Protein AF-A0A935B9H9-F1 (afdb_monomer_lite)

Sequence (206 aa):
MAFGQEADRTVVSKATSAPAANSLFAKYLMEVGATADVSKSYGQQAAAITKVLSANAERNAVLIDNTGYARDLVLQSVAARLTSKGGKRLYRVNWNALFTLAKDEAAFDRELKGILAYLEANKATTTIYLDDIASFSSETPVLGAKVSQILYAALSQGKIQILSAADADTFERQIAGDKRLRSRFEKIEIAKDDDQGLSVTSFLPI

Secondary structure (DSSP, 8-state):
--------------------S-GGGTTTEEEPPP-SGGGGSSHHHHHHHHHHHHH-TT-EEEEE-SSSSSHHHHHHHHHHHIIIII--EEEEE-HHHHHHH-SSHHHHHHHHHHHHHHHHHTTTTEEEEES-GGGG-SSS-TT-HHHHHHHHHHHHTT-S-EEEEE-HHHHIIIIIT-TTTTTTEEEEE--S-TTS----------

pLDDT: mean 78.63, std 18.81, range [30.94, 94.94]

Foldseek 3Di:
DDDDDDDDDDPPPDPPDDPDLPPLCNLFWAFQAADPVLCVPCVVLLVVQLCQCQVDLLAAEEEADPPPPCVSSSVNNNQNCCVPPQLATEIETPLVSLVVVQPDPVSSVVSLVVVLVSQLVCSSRYAYEDAAPCCLFPPRNVSDPVSSVVVVVCSLVSSHYYYYYYHPVCCCVGACPDPSRNQRYWYFYDDPDPPDDGDGDRDDDD

Structure (mmCIF, N/CA/C/O backbone):
data_AF-A0A935B9H9-F1
#
_entry.id   AF-A0A935B9H9-F1
#
loop_
_atom_site.group_PDB
_atom_site.id
_atom_site.type_symbol
_atom_site.label_atom_id
_atom_site.label_alt_id
_atom_site.label_comp_id
_atom_site.label_asym_id
_atom_site.label_entity_id
_atom_site.label_seq_id
_atom_site.pdbx_PDB_ins_code
_atom_site.Cartn_x
_atom_site.Cartn_y
_atom_site.Cartn_z
_atom_site.occupancy
_atom_site.B_iso_or_equiv
_atom_site.auth_seq_id
_atom_site.auth_comp_id
_atom_site.auth_asym_id
_atom_site.auth_atom_id
_atom_site.pdbx_PDB_model_num
ATOM 1 N N . MET A 1 1 ? 36.800 -9.604 54.585 1.00 38.75 1 MET A N 1
ATOM 2 C CA . MET A 1 1 ? 35.791 -10.568 55.085 1.00 38.75 1 MET A CA 1
ATOM 3 C C . MET A 1 1 ? 34.619 -9.732 55.582 1.00 38.75 1 MET A C 1
ATOM 5 O O . MET A 1 1 ? 34.896 -8.845 56.368 1.00 38.75 1 MET A O 1
ATOM 9 N N . ALA A 1 2 ? 33.355 -9.827 55.179 1.00 41.69 2 ALA A N 1
ATOM 10 C CA . ALA A 1 2 ? 32.566 -10.567 54.186 1.00 41.69 2 ALA A CA 1
ATOM 11 C C . ALA A 1 2 ? 31.296 -9.685 53.991 1.00 41.69 2 ALA A C 1
ATOM 13 O O . ALA A 1 2 ? 30.837 -9.095 54.962 1.00 41.69 2 ALA A O 1
ATOM 14 N N . PHE A 1 3 ? 30.893 -9.278 52.785 1.00 41.78 3 PHE A N 1
ATOM 15 C CA . PHE A 1 3 ? 29.905 -9.925 51.899 1.00 41.78 3 PHE A CA 1
ATOM 16 C C . PHE A 1 3 ? 28.743 -10.692 52.572 1.00 41.78 3 PHE A C 1
ATOM 18 O O . PHE A 1 3 ? 28.965 -11.724 53.195 1.00 41.78 3 PHE A O 1
ATOM 25 N N . GLY A 1 4 ? 27.517 -10.213 52.315 1.00 36.12 4 GLY A N 1
ATOM 26 C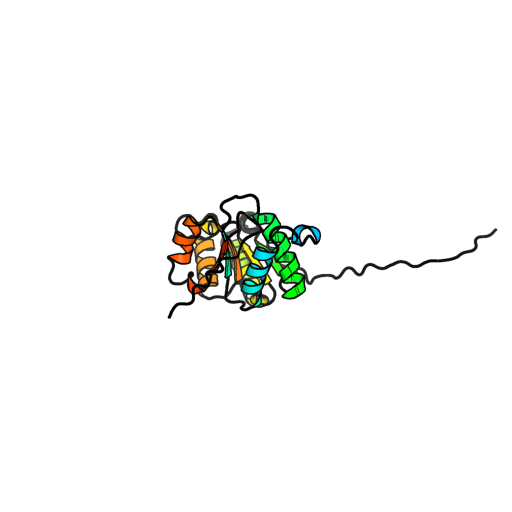 CA . GLY A 1 4 ? 26.204 -10.872 52.469 1.00 36.12 4 GLY A CA 1
ATOM 27 C C . GLY A 1 4 ? 25.108 -9.864 52.062 1.00 36.12 4 GLY A C 1
ATOM 28 O O . GLY A 1 4 ? 24.978 -8.856 52.744 1.00 36.12 4 GLY A O 1
ATOM 29 N N . GLN A 1 5 ? 24.634 -9.850 50.801 1.00 46.81 5 GLN A N 1
ATOM 30 C CA . GLN A 1 5 ? 23.477 -10.579 50.212 1.00 46.81 5 GLN A CA 1
ATOM 31 C C . GLN A 1 5 ? 22.137 -10.016 50.750 1.00 46.81 5 GLN A C 1
ATOM 33 O O . GLN A 1 5 ? 22.009 -9.865 51.952 1.00 46.81 5 GLN A O 1
ATOM 38 N N . GLU A 1 6 ? 21.205 -9.492 49.940 1.00 38.03 6 GLU A N 1
ATOM 39 C CA . GLU A 1 6 ? 20.163 -10.188 49.146 1.00 38.03 6 GLU A CA 1
ATOM 40 C C . GLU A 1 6 ? 19.553 -9.185 48.120 1.00 38.03 6 GLU A C 1
ATOM 42 O O . GLU A 1 6 ? 19.288 -8.038 48.459 1.00 38.03 6 GLU A O 1
ATOM 47 N N . ALA A 1 7 ? 19.592 -9.445 46.806 1.00 39.84 7 ALA A N 1
ATOM 48 C CA . ALA A 1 7 ? 18.567 -10.105 45.976 1.00 39.84 7 ALA A CA 1
ATOM 49 C C . ALA A 1 7 ? 17.259 -9.302 45.771 1.00 39.84 7 ALA A C 1
ATOM 51 O O . ALA A 1 7 ? 16.388 -9.326 46.628 1.00 39.84 7 ALA A O 1
ATOM 52 N N . ASP A 1 8 ? 17.065 -8.713 44.581 1.00 33.19 8 ASP A N 1
ATOM 53 C CA . ASP A 1 8 ? 15.748 -8.716 43.926 1.00 33.19 8 ASP A CA 1
ATOM 54 C C . ASP A 1 8 ? 15.867 -8.592 42.397 1.00 33.19 8 ASP A C 1
ATOM 56 O O . ASP A 1 8 ? 16.854 -8.109 41.843 1.00 33.19 8 ASP A O 1
ATOM 60 N 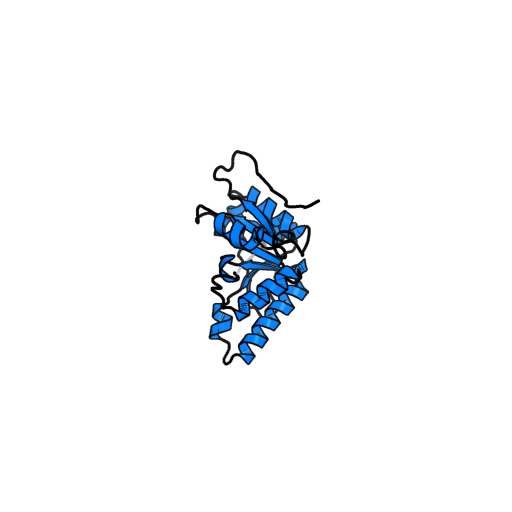N . ARG A 1 9 ? 14.882 -9.181 41.731 1.00 39.66 9 ARG A N 1
ATOM 61 C CA . ARG A 1 9 ? 14.951 -9.870 40.449 1.00 39.66 9 ARG A CA 1
ATOM 62 C C . ARG A 1 9 ? 15.079 -8.962 39.230 1.00 39.66 9 ARG A C 1
ATOM 64 O O . ARG A 1 9 ? 14.347 -8.000 39.028 1.00 39.66 9 ARG A O 1
ATOM 71 N N . THR A 1 10 ? 15.924 -9.426 38.319 1.00 33.44 10 THR A N 1
ATOM 72 C CA . THR A 1 10 ? 15.926 -9.123 36.890 1.00 33.44 10 THR A CA 1
ATOM 73 C C . THR A 1 10 ? 14.535 -9.338 36.285 1.00 33.44 10 THR A C 1
ATOM 75 O O . THR A 1 10 ? 14.111 -10.468 36.037 1.00 33.44 10 THR A O 1
ATOM 78 N N . VAL A 1 11 ? 13.835 -8.244 35.979 1.00 37.59 11 VAL A N 1
ATOM 79 C CA . VAL A 1 11 ? 12.710 -8.274 35.039 1.00 37.59 11 VAL A CA 1
ATOM 80 C C . VAL A 1 11 ? 13.296 -8.340 33.633 1.00 37.59 11 VAL A C 1
ATOM 82 O O . VAL A 1 11 ? 13.704 -7.344 33.039 1.00 37.59 11 VAL A O 1
ATOM 85 N N . VAL A 1 12 ? 13.366 -9.564 33.116 1.00 37.00 12 VAL A N 1
ATOM 86 C CA . VAL A 1 12 ? 13.570 -9.849 31.697 1.00 37.00 12 VAL A CA 1
ATOM 87 C C . VAL A 1 12 ? 12.345 -9.332 30.945 1.00 37.00 12 VAL A C 1
ATOM 89 O O . VAL A 1 12 ? 11.332 -10.022 30.818 1.00 37.00 12 VAL A O 1
ATOM 92 N N . SER A 1 13 ? 12.428 -8.107 30.429 1.00 35.59 13 SER A N 1
ATOM 93 C CA . SER A 1 13 ? 11.497 -7.619 29.415 1.00 35.59 13 SER A CA 1
ATOM 94 C C . SER A 1 13 ? 11.790 -8.352 28.111 1.00 35.59 13 SER A C 1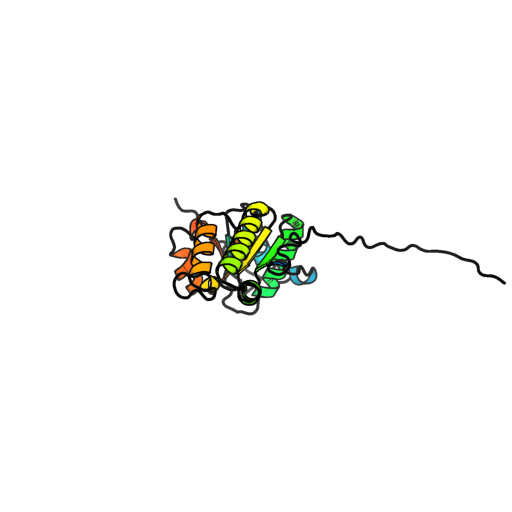
ATOM 96 O O . SER A 1 13 ? 12.663 -7.984 27.330 1.00 35.59 13 SER A O 1
ATOM 98 N N . LYS A 1 14 ? 11.064 -9.457 27.945 1.00 32.25 14 LYS A N 1
ATOM 99 C CA . LYS A 1 14 ? 10.932 -10.304 26.762 1.00 32.25 14 LYS A CA 1
ATOM 100 C C . LYS A 1 14 ? 10.939 -9.465 25.480 1.00 32.25 14 LYS A C 1
ATOM 102 O O . LYS A 1 14 ? 9.916 -8.901 25.090 1.00 32.25 14 LYS A O 1
ATOM 107 N N . ALA A 1 15 ? 12.088 -9.433 24.808 1.00 36.09 15 ALA A N 1
ATOM 108 C CA . ALA A 1 15 ? 12.174 -9.076 23.403 1.00 36.09 15 ALA A CA 1
ATOM 109 C C . ALA A 1 15 ? 11.253 -10.035 22.644 1.00 36.09 15 ALA A C 1
ATOM 111 O O . ALA A 1 15 ? 11.566 -11.209 22.450 1.00 36.09 15 ALA A O 1
ATOM 112 N N . THR A 1 16 ? 10.065 -9.557 22.287 1.00 30.94 16 THR A N 1
ATOM 113 C CA . THR A 1 16 ? 9.194 -10.280 21.368 1.00 30.94 16 THR A CA 1
ATOM 114 C C . THR A 1 16 ? 9.790 -10.053 19.990 1.00 30.94 16 THR A C 1
ATOM 116 O O . THR A 1 16 ? 9.502 -9.060 19.326 1.00 30.94 16 THR A O 1
ATOM 119 N N . SER A 1 17 ? 10.712 -10.937 19.613 1.00 41.62 17 SER A N 1
ATOM 120 C CA . SER A 1 17 ? 11.294 -10.996 18.283 1.00 41.62 17 SER A CA 1
ATOM 121 C C . SER A 1 17 ? 10.192 -11.315 17.280 1.00 41.62 17 SER A C 1
ATOM 123 O O . SER A 1 17 ? 9.797 -12.456 17.055 1.00 41.62 17 SER A O 1
ATOM 125 N N . ALA A 1 18 ? 9.674 -10.244 16.698 1.00 41.22 18 ALA A N 1
ATOM 126 C CA . ALA A 1 18 ? 9.071 -10.212 15.385 1.00 41.22 18 ALA A CA 1
ATOM 127 C C . ALA A 1 18 ? 9.767 -11.185 14.405 1.00 41.22 18 ALA A C 1
ATOM 129 O O . ALA A 1 18 ? 10.999 -11.153 14.343 1.00 41.22 18 ALA A O 1
ATOM 130 N N . PRO A 1 19 ? 9.050 -11.966 13.565 1.00 40.16 19 PRO A N 1
ATOM 131 C CA . PRO A 1 19 ? 9.657 -12.468 12.346 1.00 40.16 19 PRO A CA 1
ATOM 132 C C . PRO A 1 19 ? 9.864 -11.229 11.476 1.00 40.16 19 PRO A C 1
ATOM 134 O O . PRO A 1 19 ? 8.931 -10.723 10.854 1.00 40.16 19 PRO A O 1
ATOM 137 N N . ALA A 1 20 ? 11.069 -10.665 11.541 1.00 48.09 20 ALA A N 1
ATOM 138 C CA . ALA A 1 20 ? 11.521 -9.675 10.586 1.00 48.09 20 ALA A CA 1
ATOM 139 C C . ALA A 1 20 ? 11.290 -10.256 9.190 1.00 48.09 20 ALA A C 1
ATOM 141 O O . ALA A 1 20 ? 11.457 -11.465 9.000 1.00 48.09 20 ALA A O 1
ATOM 142 N N . ALA A 1 21 ? 10.902 -9.410 8.234 1.00 49.53 21 ALA A N 1
ATOM 143 C CA . ALA A 1 21 ? 10.927 -9.764 6.823 1.00 49.53 21 ALA A CA 1
ATOM 144 C C . ALA A 1 21 ? 12.165 -10.630 6.565 1.00 49.53 21 ALA A C 1
ATOM 146 O O . ALA A 1 21 ? 13.269 -10.218 6.932 1.00 49.53 21 ALA A O 1
ATOM 147 N N . ASN A 1 22 ? 11.959 -11.856 6.066 1.00 53.53 22 ASN A N 1
ATOM 148 C CA . ASN A 1 22 ? 13.026 -12.834 5.850 1.00 53.53 22 ASN A CA 1
ATOM 149 C C . ASN A 1 22 ? 14.278 -12.104 5.345 1.00 53.53 22 ASN A C 1
ATOM 151 O O . ASN A 1 22 ? 14.165 -11.309 4.410 1.00 53.53 22 ASN A O 1
ATOM 155 N N . SER A 1 23 ? 15.432 -12.347 5.980 1.00 60.94 23 SER A N 1
ATOM 156 C CA . SER A 1 23 ? 16.699 -11.597 5.832 1.00 60.94 23 SER A CA 1
ATOM 157 C C . SER A 1 23 ? 17.053 -11.168 4.393 1.00 60.94 23 SER A C 1
ATOM 159 O O . SER A 1 23 ? 17.693 -10.138 4.198 1.00 60.94 23 SER A O 1
ATOM 161 N N . LEU A 1 24 ? 16.572 -11.908 3.392 1.00 69.44 24 LEU A N 1
ATOM 162 C CA . LEU A 1 24 ? 16.646 -11.634 1.956 1.00 69.44 24 LEU A CA 1
ATOM 163 C C . LEU A 1 24 ? 16.150 -10.238 1.522 1.00 69.44 24 LEU A C 1
ATOM 165 O O . LEU A 1 24 ? 16.788 -9.622 0.668 1.00 69.44 24 LEU A O 1
ATOM 169 N N . PHE A 1 25 ? 15.055 -9.716 2.091 1.00 82.44 25 PHE A N 1
ATOM 170 C CA . PHE A 1 25 ? 14.450 -8.444 1.647 1.00 82.44 25 PHE A CA 1
ATOM 171 C C . PHE A 1 25 ? 14.546 -7.306 2.668 1.00 82.44 25 PHE A C 1
ATOM 173 O O . PHE A 1 25 ? 14.020 -6.223 2.419 1.00 82.44 25 PHE A O 1
ATOM 180 N N . ALA A 1 26 ? 15.265 -7.498 3.776 1.00 82.31 26 ALA A N 1
ATOM 181 C CA . ALA A 1 26 ? 15.433 -6.477 4.817 1.00 82.31 26 ALA A CA 1
ATOM 182 C C . ALA A 1 26 ? 16.064 -5.167 4.293 1.00 82.31 26 ALA A C 1
ATOM 184 O O . ALA A 1 26 ? 15.782 -4.089 4.802 1.00 82.31 26 ALA A O 1
ATOM 185 N N . LYS A 1 27 ? 16.871 -5.249 3.226 1.00 86.56 27 LYS A N 1
ATOM 186 C CA . LYS A 1 27 ? 17.450 -4.093 2.513 1.00 86.56 27 LYS A CA 1
ATOM 187 C C . LYS A 1 27 ? 16.425 -3.262 1.724 1.00 86.56 27 LYS A C 1
ATOM 189 O O . LYS A 1 27 ? 16.704 -2.111 1.400 1.00 86.56 27 LYS A O 1
ATOM 194 N N . TYR A 1 28 ? 15.261 -3.830 1.407 1.00 89.06 28 TYR A N 1
ATOM 195 C CA . TYR A 1 28 ? 14.236 -3.191 0.574 1.00 89.06 28 TYR A CA 1
ATOM 196 C C . TYR A 1 28 ? 12.921 -2.945 1.304 1.00 89.06 28 TYR A C 1
ATOM 198 O O . TYR A 1 28 ? 12.160 -2.088 0.876 1.00 89.06 28 TYR A O 1
ATOM 206 N N . LEU A 1 29 ? 12.625 -3.679 2.374 1.00 90.19 29 LEU A N 1
ATOM 207 C CA . LEU A 1 29 ? 11.394 -3.530 3.142 1.00 90.19 29 LEU A CA 1
ATOM 208 C C . LEU A 1 29 ? 11.714 -2.918 4.502 1.00 90.19 29 LEU A C 1
ATOM 210 O O . LEU A 1 29 ? 12.322 -3.560 5.354 1.00 90.19 29 LEU A O 1
ATOM 214 N N . MET A 1 30 ? 11.282 -1.676 4.700 1.00 91.19 30 MET A N 1
ATOM 215 C CA . MET A 1 30 ? 11.458 -0.943 5.951 1.00 91.19 30 MET A CA 1
ATOM 216 C C . MET A 1 30 ? 10.149 -0.974 6.731 1.00 91.19 30 MET A C 1
ATOM 218 O O . MET A 1 30 ? 9.138 -0.464 6.254 1.00 91.19 30 MET A O 1
ATOM 222 N N . GLU A 1 31 ? 10.139 -1.600 7.906 1.00 91.50 31 GLU A N 1
ATOM 223 C CA . GLU A 1 31 ? 8.930 -1.663 8.732 1.00 91.50 31 GLU A CA 1
ATOM 224 C C . GLU A 1 31 ? 8.575 -0.261 9.237 1.00 91.50 31 GLU A C 1
ATOM 226 O O . GLU A 1 31 ? 9.436 0.473 9.726 1.00 91.50 31 GLU A O 1
ATOM 231 N N . VAL A 1 32 ? 7.308 0.127 9.099 1.00 90.88 32 VAL A N 1
ATOM 232 C CA . VAL A 1 32 ? 6.824 1.380 9.674 1.00 90.88 32 VAL A CA 1
ATOM 233 C C . VAL A 1 32 ? 6.758 1.207 11.187 1.00 90.88 32 VAL A C 1
ATOM 235 O O . VAL A 1 32 ? 6.066 0.321 11.687 1.00 90.88 32 VAL A O 1
ATOM 238 N N . GLY A 1 33 ? 7.470 2.070 11.912 1.00 84.56 33 GLY A N 1
ATOM 239 C CA . GLY A 1 33 ? 7.482 2.057 13.369 1.00 84.56 33 GLY A CA 1
ATOM 240 C C . GLY A 1 33 ? 6.089 2.278 13.963 1.00 84.56 33 GLY A C 1
ATOM 241 O O . GLY A 1 33 ? 5.326 3.126 13.505 1.00 84.56 33 GLY A O 1
ATOM 242 N N . ALA A 1 34 ? 5.774 1.519 15.008 1.00 76.50 34 ALA A N 1
ATOM 243 C CA . ALA A 1 34 ? 4.575 1.695 15.813 1.00 76.50 34 ALA A CA 1
ATOM 244 C C . ALA A 1 34 ? 4.937 2.432 17.108 1.00 76.50 34 ALA A C 1
ATOM 246 O O . ALA A 1 34 ? 5.698 1.918 17.927 1.00 76.50 34 ALA A O 1
ATOM 247 N N . THR A 1 35 ? 4.379 3.620 17.319 1.00 67.69 35 THR A N 1
ATOM 248 C CA . THR A 1 35 ? 4.538 4.384 18.566 1.00 67.69 35 THR A CA 1
ATOM 249 C C . THR A 1 35 ? 3.233 4.364 19.355 1.00 67.69 35 THR A C 1
ATOM 251 O O . THR A 1 35 ? 2.187 4.742 18.824 1.00 67.69 35 THR A O 1
ATOM 254 N N . ALA A 1 36 ? 3.278 3.948 20.623 1.00 56.88 36 ALA A N 1
ATOM 255 C CA . ALA A 1 36 ? 2.082 3.795 21.455 1.00 56.88 36 ALA A CA 1
ATOM 256 C C . ALA A 1 36 ? 1.340 5.127 21.712 1.00 56.88 36 ALA A C 1
ATOM 258 O O . ALA A 1 36 ? 0.109 5.151 21.682 1.00 56.88 36 ALA A O 1
ATOM 259 N N . ASP A 1 37 ? 2.065 6.238 21.881 1.00 59.56 37 ASP A N 1
ATOM 260 C CA . ASP A 1 37 ? 1.492 7.552 22.223 1.00 59.56 37 ASP A CA 1
ATOM 261 C C . ASP A 1 37 ? 0.764 8.262 21.069 1.00 59.56 37 ASP A C 1
ATOM 263 O O . ASP A 1 37 ? -0.174 9.024 21.299 1.00 59.56 37 ASP A O 1
ATOM 267 N N . VAL A 1 38 ? 1.125 7.972 19.814 1.00 57.66 38 VAL A N 1
ATOM 268 C CA . VAL A 1 38 ? 0.557 8.650 18.627 1.00 57.66 38 VAL A CA 1
ATOM 269 C C . VAL A 1 38 ? -0.897 8.244 18.360 1.00 57.66 38 VAL A C 1
ATOM 271 O O . VAL A 1 38 ? -1.626 8.932 17.652 1.00 57.66 38 VAL A O 1
ATOM 274 N N . SER A 1 39 ? -1.366 7.175 19.007 1.00 55.84 39 SER A N 1
ATOM 275 C CA . SER A 1 39 ? -2.707 6.620 18.820 1.00 55.84 39 SER A CA 1
ATOM 276 C C . SER A 1 39 ? -3.862 7.523 19.284 1.00 55.84 39 SER A C 1
ATOM 278 O O . SER A 1 39 ? -5.013 7.229 18.943 1.00 55.84 39 SER A O 1
ATOM 280 N N . LYS A 1 40 ? -3.579 8.613 20.020 1.00 61.47 40 LYS A N 1
ATOM 281 C CA . LYS A 1 40 ? -4.589 9.598 20.447 1.00 61.47 40 LYS A CA 1
ATOM 282 C C . LYS A 1 40 ? -5.007 10.562 19.336 1.00 61.47 40 LYS A C 1
ATOM 284 O O . LYS A 1 40 ? -6.186 10.879 19.261 1.00 61.47 40 LYS A O 1
ATOM 289 N N . SER A 1 41 ? -4.093 10.975 18.461 1.00 70.62 41 SER A N 1
ATOM 290 C CA . SER A 1 41 ? -4.418 11.845 17.324 1.00 70.62 41 SER A CA 1
ATOM 291 C C . SER A 1 41 ? -4.686 10.989 16.085 1.00 70.62 41 SER A C 1
ATOM 293 O O . SER A 1 41 ? -3.903 10.096 15.765 1.00 70.62 41 SER A O 1
ATOM 295 N N . TYR A 1 42 ? -5.795 11.237 15.382 1.00 78.88 42 TYR A N 1
ATOM 296 C CA . TYR A 1 42 ? -6.209 10.491 14.180 1.00 78.88 42 TYR A CA 1
ATOM 297 C C . TYR A 1 42 ? -6.559 9.007 14.402 1.00 78.88 42 TYR A C 1
ATOM 299 O O . TYR A 1 42 ? -6.493 8.168 13.492 1.00 78.88 42 TYR A O 1
ATOM 307 N N . GLY A 1 43 ? -6.952 8.650 15.629 1.00 82.62 43 GLY A N 1
ATOM 308 C CA . GLY A 1 43 ? -7.322 7.279 15.983 1.00 82.62 43 GLY A CA 1
ATOM 309 C C . GLY A 1 43 ? -8.506 6.743 15.167 1.00 82.62 43 GLY A C 1
ATOM 310 O O . GLY A 1 43 ? -8.580 5.535 14.920 1.00 82.62 43 GLY A O 1
ATOM 311 N N . GLN A 1 44 ? -9.399 7.630 14.719 1.00 86.06 44 GLN A N 1
ATOM 312 C CA . GLN A 1 44 ? -10.557 7.310 13.885 1.00 86.06 44 GLN A CA 1
ATOM 313 C C . GLN A 1 44 ? -10.142 6.869 12.473 1.00 86.06 44 GLN A C 1
ATOM 315 O O . GLN A 1 44 ? -10.517 5.783 12.027 1.00 86.06 44 GLN A O 1
ATOM 320 N N . GLN A 1 45 ? -9.295 7.648 11.797 1.00 90.00 45 GLN A N 1
ATOM 321 C CA . GLN A 1 45 ? -8.778 7.333 10.461 1.00 90.00 45 GLN A CA 1
ATOM 322 C C . GLN A 1 45 ? -7.927 6.065 10.510 1.00 90.00 45 GLN A C 1
ATOM 324 O O . GLN A 1 45 ? -8.090 5.167 9.683 1.00 90.00 45 GLN A O 1
ATOM 329 N N . ALA A 1 46 ? -7.091 5.927 11.543 1.00 90.25 46 ALA A N 1
ATOM 330 C CA . ALA A 1 46 ? -6.321 4.711 11.749 1.00 90.25 46 ALA A CA 1
ATOM 331 C C . ALA A 1 46 ? -7.226 3.485 11.978 1.00 90.25 46 ALA A C 1
ATOM 333 O O . ALA A 1 46 ? -6.911 2.392 11.505 1.00 90.25 46 ALA A O 1
ATOM 334 N N . ALA A 1 47 ? -8.369 3.639 12.664 1.00 89.88 47 ALA A N 1
ATOM 335 C CA . ALA A 1 47 ? -9.373 2.581 12.806 1.00 89.88 47 ALA A CA 1
ATOM 336 C C . ALA A 1 47 ? -9.978 2.175 11.461 1.00 89.88 47 ALA A C 1
ATOM 338 O O . ALA A 1 47 ? -10.044 0.981 11.169 1.00 89.88 47 ALA A O 1
ATOM 339 N N . ALA A 1 48 ? -10.394 3.159 10.662 1.00 91.75 48 ALA A N 1
ATOM 340 C CA . ALA A 1 48 ? -10.993 2.939 9.353 1.00 91.75 48 ALA A CA 1
ATOM 341 C C . ALA A 1 48 ? -10.015 2.209 8.423 1.00 91.75 48 ALA A C 1
ATOM 343 O O . ALA A 1 48 ? -10.336 1.134 7.922 1.00 91.75 48 ALA A O 1
ATOM 344 N N . ILE A 1 49 ? -8.780 2.705 8.303 1.00 93.56 49 ILE A N 1
ATOM 345 C CA . ILE A 1 49 ? -7.725 2.062 7.509 1.00 93.56 49 ILE A CA 1
ATOM 346 C C . ILE A 1 49 ? -7.462 0.635 8.004 1.00 93.56 49 ILE A C 1
ATOM 348 O O . ILE A 1 49 ? -7.430 -0.302 7.210 1.00 93.56 49 ILE A O 1
ATOM 352 N N . THR A 1 50 ? -7.324 0.438 9.320 1.00 92.19 50 THR A N 1
ATOM 353 C CA . THR A 1 50 ? -7.098 -0.901 9.891 1.00 92.19 50 THR A CA 1
ATOM 354 C C . THR A 1 50 ? -8.238 -1.851 9.534 1.00 92.19 50 THR A C 1
ATOM 356 O O . THR A 1 50 ? -7.977 -3.006 9.203 1.00 92.19 50 THR A O 1
ATOM 359 N N . LYS A 1 51 ? -9.492 -1.381 9.558 1.00 91.25 51 LYS A N 1
ATOM 360 C CA . LYS A 1 51 ? -10.665 -2.178 9.184 1.00 91.25 51 LYS A CA 1
ATOM 361 C C . LYS A 1 51 ? -10.599 -2.595 7.716 1.00 91.25 51 LYS A C 1
ATOM 363 O O . LYS A 1 51 ? -10.773 -3.776 7.438 1.00 91.25 51 LYS A O 1
ATOM 368 N N . VAL A 1 52 ? -10.294 -1.666 6.807 1.00 92.44 52 VAL A N 1
ATOM 369 C CA . VAL A 1 52 ? -10.146 -1.953 5.367 1.00 92.44 52 VAL A CA 1
ATOM 370 C C . VAL A 1 52 ? -9.066 -3.007 5.135 1.00 92.44 52 VAL A C 1
ATOM 372 O O . VAL A 1 52 ? -9.312 -4.023 4.487 1.00 92.44 52 VAL A O 1
ATOM 375 N N . LEU A 1 53 ? -7.886 -2.800 5.721 1.00 91.81 53 LEU A N 1
ATOM 376 C CA . LEU A 1 53 ? -6.721 -3.648 5.482 1.00 91.81 53 LEU A CA 1
ATOM 377 C C . LEU A 1 53 ? -6.817 -5.023 6.171 1.00 91.81 53 LEU A C 1
ATOM 379 O O . LEU A 1 53 ? -6.235 -5.992 5.677 1.00 91.81 53 LEU A O 1
ATOM 383 N N . SER A 1 54 ? -7.564 -5.127 7.278 1.00 86.69 54 SER A N 1
ATOM 384 C CA . SER A 1 54 ? -7.764 -6.383 8.022 1.00 86.69 54 SER A CA 1
ATOM 385 C C . SER A 1 54 ? -8.940 -7.221 7.513 1.00 86.69 54 SER A C 1
ATOM 387 O O . SER A 1 54 ? -8.896 -8.442 7.618 1.00 86.69 54 SER A O 1
ATOM 389 N N . ALA A 1 55 ? -10.005 -6.598 6.994 1.00 74.00 55 ALA A N 1
ATOM 390 C CA . ALA A 1 55 ? -11.243 -7.308 6.653 1.00 74.00 55 ALA A CA 1
ATOM 391 C C . ALA A 1 55 ? -11.140 -8.134 5.364 1.00 74.00 55 ALA A C 1
ATOM 393 O O . ALA A 1 55 ? -11.803 -9.161 5.235 1.00 74.00 55 ALA A O 1
ATOM 394 N N . ASN A 1 56 ? -10.334 -7.689 4.398 1.00 67.88 56 ASN A N 1
ATOM 395 C CA . ASN A 1 56 ? -10.098 -8.420 3.161 1.00 67.88 56 ASN A CA 1
ATOM 396 C C . ASN A 1 56 ? -8.720 -8.052 2.603 1.00 67.88 56 ASN A C 1
ATOM 398 O O . ASN A 1 56 ? -8.449 -6.884 2.330 1.00 67.88 56 ASN A O 1
ATOM 402 N N . ALA A 1 57 ? -7.868 -9.053 2.380 1.00 72.25 57 ALA A N 1
ATOM 403 C CA . ALA A 1 57 ? -6.535 -8.846 1.829 1.00 72.25 57 ALA A CA 1
ATOM 404 C C . ALA A 1 57 ? -6.564 -8.196 0.423 1.00 72.25 57 ALA A C 1
ATOM 406 O O . ALA A 1 57 ? -5.563 -7.658 -0.029 1.00 72.25 57 ALA A O 1
ATOM 407 N N . GLU A 1 58 ? -7.686 -8.249 -0.297 1.00 80.81 58 GLU A N 1
ATOM 408 C CA . GLU A 1 58 ? -7.853 -7.701 -1.650 1.00 80.81 58 GLU A CA 1
ATOM 409 C C . GLU A 1 58 ? -8.208 -6.212 -1.718 1.00 80.81 58 GLU A C 1
ATOM 411 O O . GLU A 1 58 ? -8.158 -5.641 -2.813 1.00 80.81 58 GLU A O 1
ATOM 416 N N . ARG A 1 59 ? -8.584 -5.596 -0.589 1.00 91.12 59 ARG A N 1
ATOM 417 C CA . ARG A 1 59 ? -8.909 -4.167 -0.520 1.00 91.12 59 ARG A CA 1
ATOM 418 C C . ARG A 1 59 ? -7.715 -3.349 -0.070 1.00 91.12 59 ARG A C 1
ATOM 420 O O . ARG A 1 59 ? -7.040 -3.697 0.891 1.00 91.12 59 ARG A O 1
ATOM 427 N N . ASN A 1 60 ? -7.501 -2.246 -0.757 1.00 94.06 60 ASN A N 1
ATOM 428 C CA . ASN A 1 60 ? -6.467 -1.258 -0.520 1.00 94.06 60 ASN A CA 1
ATOM 429 C C . ASN A 1 60 ? -7.091 -0.022 0.125 1.00 94.06 60 ASN A C 1
ATOM 431 O O . ASN A 1 60 ? -8.291 0.222 -0.004 1.00 94.06 60 ASN A O 1
ATOM 435 N N . ALA A 1 61 ? -6.267 0.776 0.787 1.00 94.88 61 ALA A N 1
ATOM 436 C CA . ALA A 1 61 ? -6.696 2.006 1.436 1.00 94.88 61 ALA A CA 1
ATOM 437 C C . ALA A 1 61 ? -5.932 3.201 0.861 1.00 94.88 61 ALA A C 1
ATOM 439 O O . ALA A 1 61 ? -4.724 3.116 0.628 1.00 94.88 61 ALA A O 1
ATOM 440 N N . VAL A 1 62 ? -6.626 4.321 0.670 1.00 94.69 62 VAL A N 1
ATOM 441 C CA . VAL A 1 62 ? -6.014 5.612 0.346 1.00 94.69 62 VAL A CA 1
ATOM 442 C C . VAL A 1 62 ? -6.395 6.615 1.413 1.00 94.69 62 VAL A C 1
ATOM 444 O O . VAL A 1 62 ? -7.575 6.890 1.617 1.00 94.69 62 VAL A O 1
ATOM 447 N N . LEU A 1 63 ? -5.389 7.170 2.076 1.00 93.62 63 LEU A N 1
ATOM 448 C CA . LEU A 1 63 ? -5.547 8.321 2.946 1.00 93.62 63 LEU A CA 1
ATOM 449 C C . LEU A 1 63 ? -5.571 9.592 2.094 1.00 93.62 63 LEU A C 1
ATOM 451 O O . LEU A 1 63 ? -4.628 9.864 1.360 1.00 93.62 63 LEU A O 1
ATOM 455 N N . ILE A 1 64 ? -6.631 10.377 2.195 1.00 92.00 64 ILE A N 1
ATOM 456 C CA . ILE A 1 64 ? -6.711 11.675 1.535 1.00 92.00 64 ILE A CA 1
ATOM 457 C C . ILE A 1 64 ? -6.253 12.733 2.521 1.00 92.00 64 ILE A C 1
ATOM 459 O O . ILE A 1 64 ? -6.944 13.013 3.505 1.00 92.00 64 ILE A O 1
ATOM 463 N N . ASP A 1 65 ? -5.072 13.286 2.261 1.00 87.19 65 ASP A N 1
ATOM 464 C CA . ASP A 1 65 ? -4.443 14.307 3.093 1.00 87.19 65 ASP A CA 1
ATOM 465 C C . ASP A 1 65 ? -4.209 15.577 2.276 1.00 87.19 65 ASP A C 1
ATOM 467 O O . ASP A 1 65 ? -3.210 15.719 1.578 1.00 87.19 65 ASP A O 1
ATOM 471 N N . ASN A 1 66 ? -5.130 16.530 2.406 1.00 79.56 66 ASN A N 1
ATOM 472 C CA . ASN A 1 66 ? -5.001 17.851 1.787 1.00 79.56 66 ASN A CA 1
ATOM 473 C C . ASN A 1 66 ? -4.180 18.831 2.653 1.00 79.56 66 ASN A C 1
ATOM 475 O O . ASN A 1 66 ? -4.024 19.993 2.286 1.00 79.56 66 ASN A O 1
ATOM 479 N N . THR A 1 67 ? -3.712 18.400 3.832 1.00 73.75 67 THR A N 1
ATOM 480 C CA . THR A 1 67 ? -2.981 19.239 4.795 1.00 73.75 67 THR A CA 1
ATOM 481 C C . THR A 1 67 ? -1.477 18.991 4.762 1.00 73.75 67 THR A C 1
ATOM 483 O O . 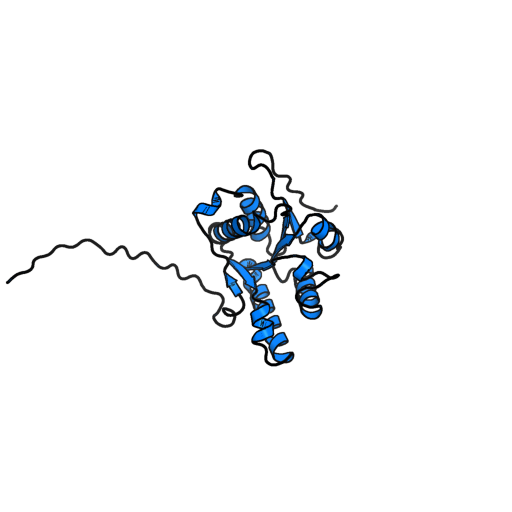THR A 1 67 ? -0.714 19.897 5.073 1.00 73.75 67 THR A O 1
ATOM 486 N N . GLY A 1 68 ? -1.046 17.781 4.390 1.00 69.62 68 GLY A N 1
ATOM 487 C CA . GLY A 1 68 ? 0.358 17.379 4.281 1.00 69.62 68 GLY A CA 1
ATOM 488 C C . GLY A 1 68 ? 1.074 17.134 5.617 1.00 69.62 68 GLY A C 1
ATOM 489 O O . GLY A 1 68 ? 2.235 16.731 5.611 1.00 69.62 68 GLY A O 1
ATOM 490 N N . TYR A 1 69 ? 0.414 17.354 6.760 1.00 70.06 69 TYR A N 1
ATOM 491 C CA . TYR A 1 69 ? 1.043 17.297 8.090 1.00 70.06 69 TYR A CA 1
ATOM 492 C C . TYR A 1 69 ? 0.675 16.058 8.915 1.00 70.06 69 TYR A C 1
ATOM 494 O O . TYR A 1 69 ? 1.356 15.746 9.891 1.00 70.06 69 TYR A O 1
ATOM 502 N N . ALA A 1 70 ? -0.395 15.345 8.567 1.00 75.31 70 ALA A N 1
ATOM 503 C CA . ALA A 1 70 ? -0.960 14.299 9.424 1.00 75.31 70 ALA A CA 1
ATOM 504 C C . ALA A 1 70 ? -0.535 12.878 9.027 1.00 75.31 70 ALA A C 1
ATOM 506 O O . ALA A 1 70 ? -0.646 11.937 9.817 1.00 75.31 70 ALA A O 1
ATOM 507 N N . ARG A 1 71 ? -0.018 12.715 7.810 1.00 85.50 71 ARG A N 1
ATOM 508 C CA . ARG A 1 71 ? 0.264 11.422 7.189 1.00 85.50 71 ARG A CA 1
ATOM 509 C C . ARG A 1 71 ? 1.103 10.464 8.026 1.00 85.50 71 ARG A C 1
ATOM 511 O O . ARG A 1 71 ? 0.705 9.317 8.217 1.00 85.50 71 ARG A O 1
ATOM 518 N N . ASP A 1 72 ? 2.252 10.916 8.520 1.00 85.81 72 ASP A N 1
ATOM 519 C CA . ASP A 1 72 ? 3.183 10.044 9.241 1.00 85.81 72 ASP A CA 1
ATOM 520 C C . ASP A 1 72 ? 2.615 9.606 10.601 1.00 85.81 72 ASP A C 1
ATOM 522 O O . ASP A 1 72 ? 2.776 8.451 10.996 1.00 85.81 72 ASP A O 1
ATOM 526 N N . LEU A 1 73 ? 1.856 10.482 11.271 1.00 87.00 73 LEU A N 1
ATOM 527 C CA . LEU A 1 73 ? 1.164 10.155 12.523 1.00 87.00 73 LEU A CA 1
ATOM 528 C C . LEU A 1 73 ? 0.064 9.112 12.295 1.00 87.00 73 LEU A C 1
ATOM 530 O O . LEU A 1 73 ? -0.023 8.126 13.031 1.00 87.00 73 LEU A O 1
ATOM 534 N N . VAL A 1 74 ? -0.740 9.281 11.239 1.00 89.19 74 VAL A N 1
ATOM 535 C CA . VAL A 1 74 ? -1.742 8.282 10.843 1.00 89.19 74 VAL A CA 1
ATOM 536 C C . VAL A 1 74 ? -1.060 6.952 10.531 1.00 89.19 74 VAL A C 1
ATOM 538 O O . VAL A 1 74 ? -1.521 5.908 10.990 1.00 89.19 74 VAL A O 1
ATOM 541 N N . LEU A 1 75 ? 0.059 6.970 9.802 1.00 91.06 75 LEU A N 1
ATOM 542 C CA . LEU A 1 75 ? 0.776 5.763 9.401 1.00 91.06 75 LEU A CA 1
ATOM 543 C C . LEU A 1 75 ? 1.314 4.972 10.600 1.00 91.06 75 LEU A C 1
ATOM 545 O O . LEU A 1 75 ? 1.137 3.755 10.658 1.00 91.06 75 LEU A O 1
ATOM 549 N N . GLN A 1 76 ? 1.912 5.656 11.577 1.00 90.38 76 GLN A N 1
ATOM 550 C CA . GLN A 1 76 ? 2.399 5.040 12.817 1.00 90.38 76 GLN A CA 1
ATOM 551 C C . GLN A 1 76 ? 1.242 4.460 13.646 1.00 90.38 76 GLN A C 1
ATOM 553 O O . GLN A 1 76 ? 1.326 3.331 14.140 1.00 90.38 76 GLN A O 1
ATOM 558 N N . SER A 1 77 ? 0.118 5.181 13.731 1.00 90.94 77 SER A N 1
ATOM 559 C CA . SER A 1 77 ? -1.106 4.700 14.387 1.00 90.94 77 SER A CA 1
ATOM 560 C C . SER A 1 77 ? -1.709 3.476 13.691 1.00 90.94 77 SER A C 1
ATOM 562 O O . SER A 1 77 ? -2.174 2.546 14.357 1.00 90.94 77 SER A O 1
ATOM 564 N N . VAL A 1 78 ? -1.685 3.437 12.356 1.00 92.19 78 VAL A N 1
ATOM 565 C CA . VAL A 1 78 ? -2.108 2.272 11.569 1.00 92.19 78 VAL A CA 1
ATOM 566 C C . VAL A 1 78 ? -1.169 1.092 11.809 1.00 92.19 78 VAL A C 1
ATOM 568 O O . VAL A 1 78 ? -1.653 -0.004 12.076 1.00 92.19 78 VAL A O 1
ATOM 571 N N . ALA A 1 79 ? 0.151 1.295 11.779 1.00 92.62 79 ALA A N 1
ATOM 572 C CA . ALA A 1 79 ? 1.132 0.236 12.021 1.00 92.62 79 ALA A CA 1
ATOM 573 C C . ALA A 1 79 ? 0.949 -0.411 13.406 1.00 92.62 79 ALA A C 1
ATOM 575 O O . ALA A 1 79 ? 0.901 -1.642 13.524 1.00 92.62 79 ALA A O 1
ATOM 576 N N . ALA A 1 80 ? 0.747 0.408 14.445 1.00 90.12 80 ALA A N 1
ATOM 577 C CA . ALA A 1 80 ? 0.462 -0.065 15.799 1.00 90.12 80 ALA A CA 1
ATOM 578 C C . ALA A 1 80 ? -0.821 -0.912 15.858 1.00 90.12 80 ALA A C 1
ATOM 580 O O . ALA A 1 80 ? -0.850 -1.988 16.463 1.00 90.12 80 ALA A O 1
ATOM 581 N N . ARG A 1 81 ? -1.887 -0.454 15.192 1.00 90.44 81 ARG A N 1
ATOM 582 C CA . ARG A 1 81 ? -3.188 -1.136 15.186 1.00 90.44 81 ARG A CA 1
ATOM 583 C C . ARG A 1 81 ? -3.192 -2.420 14.364 1.00 90.44 81 ARG A C 1
ATOM 585 O O . ARG A 1 81 ? -3.750 -3.411 14.832 1.00 90.44 81 ARG A O 1
ATOM 592 N N . LEU A 1 82 ? -2.567 -2.429 13.188 1.00 90.88 82 LEU A N 1
ATOM 593 C CA . LEU A 1 82 ? -2.428 -3.628 12.356 1.00 90.88 82 LEU A CA 1
ATOM 594 C C . LEU A 1 82 ? -1.662 -4.723 13.099 1.00 90.88 82 LEU A C 1
ATOM 596 O O . LEU A 1 82 ? -2.100 -5.874 13.101 1.00 90.88 82 LEU A O 1
ATOM 600 N N . THR A 1 83 ? -0.595 -4.350 13.810 1.00 89.81 83 THR A N 1
ATOM 601 C CA . THR A 1 83 ? 0.194 -5.290 14.614 1.00 89.81 83 THR A CA 1
ATOM 602 C C . THR A 1 83 ? -0.626 -5.850 15.777 1.00 89.81 83 THR A C 1
ATOM 604 O O . THR A 1 83 ? -0.644 -7.059 15.992 1.00 89.81 83 THR A O 1
ATOM 607 N N . SER A 1 84 ? -1.347 -4.992 16.507 1.00 86.69 84 SER A N 1
ATOM 608 C CA . SER A 1 84 ? -2.099 -5.392 17.703 1.00 86.69 84 SER A CA 1
ATOM 609 C C . SER A 1 84 ? -3.390 -6.163 17.407 1.00 86.69 84 SER A C 1
ATOM 611 O O . SER A 1 84 ? -3.717 -7.090 18.145 1.00 86.69 84 SER A O 1
ATOM 613 N N . LYS A 1 85 ? -4.147 -5.776 16.373 1.00 78.62 85 LYS A N 1
ATOM 614 C CA . LYS A 1 85 ? -5.500 -6.303 16.112 1.00 78.62 85 LYS A CA 1
ATOM 615 C C . LYS A 1 85 ? -5.587 -7.213 14.893 1.00 78.62 85 LYS A C 1
ATOM 617 O O . LYS A 1 85 ? -6.449 -8.082 14.860 1.00 78.62 85 LYS A O 1
ATOM 622 N N . GLY A 1 86 ? -4.736 -6.993 13.894 1.00 74.12 86 GLY A N 1
ATOM 623 C CA . GLY A 1 86 ? -4.773 -7.722 12.625 1.00 74.12 86 GLY A CA 1
ATOM 624 C C . GLY A 1 86 ? -3.664 -8.759 12.464 1.00 74.12 86 GLY A C 1
ATOM 625 O O . GLY A 1 86 ? -3.698 -9.517 11.502 1.00 74.12 86 GLY A O 1
ATOM 626 N N . GLY A 1 87 ? -2.656 -8.776 13.349 1.00 86.06 87 GLY A N 1
ATOM 627 C CA . GLY A 1 87 ? -1.445 -9.585 13.159 1.00 86.06 87 GLY A CA 1
ATOM 628 C C . GLY A 1 87 ? -0.698 -9.245 11.863 1.00 86.06 87 GLY A C 1
ATOM 629 O O . GLY A 1 87 ? 0.037 -10.079 11.333 1.00 86.06 87 GLY A O 1
ATOM 630 N N . LYS A 1 88 ? -0.920 -8.037 11.331 1.00 90.62 88 LYS A N 1
ATOM 631 C CA . LYS A 1 88 ? -0.452 -7.595 10.021 1.00 90.62 88 LYS A CA 1
ATOM 632 C C . LYS A 1 88 ? 0.618 -6.523 10.171 1.00 90.62 88 LYS A C 1
ATOM 634 O O . LYS A 1 88 ? 0.524 -5.669 11.047 1.00 90.62 88 LYS A O 1
ATOM 639 N N . ARG A 1 89 ? 1.628 -6.554 9.306 1.00 91.62 89 ARG A N 1
ATOM 640 C CA . ARG A 1 89 ? 2.752 -5.612 9.312 1.00 91.62 89 ARG A CA 1
ATOM 641 C C . ARG A 1 89 ? 2.674 -4.640 8.153 1.00 91.62 89 ARG A C 1
ATOM 643 O O . ARG A 1 89 ? 2.220 -5.004 7.068 1.00 91.62 89 ARG A O 1
ATOM 650 N N . LEU A 1 90 ? 3.145 -3.421 8.393 1.00 93.50 90 LEU A N 1
ATOM 651 C CA . LEU A 1 90 ? 3.182 -2.347 7.410 1.00 93.50 90 LEU A CA 1
ATOM 652 C C . LEU A 1 90 ? 4.632 -2.034 7.040 1.00 93.50 90 LEU A C 1
ATOM 654 O O . LEU A 1 90 ? 5.426 -1.694 7.914 1.00 93.50 90 LEU A O 1
ATOM 658 N N . TYR A 1 91 ? 4.967 -2.111 5.754 1.00 94.12 91 TYR A N 1
ATOM 659 C CA . TYR A 1 91 ? 6.314 -1.817 5.257 1.00 94.12 91 TYR A CA 1
ATOM 660 C C . TYR A 1 91 ? 6.312 -0.686 4.241 1.00 94.12 91 TYR A C 1
ATOM 662 O O . TYR A 1 91 ? 5.443 -0.630 3.382 1.00 94.12 91 TYR A O 1
ATOM 670 N N . ARG A 1 92 ? 7.334 0.164 4.257 1.00 92.50 92 ARG A N 1
ATOM 671 C CA . ARG A 1 92 ? 7.693 1.000 3.109 1.00 92.50 92 ARG A CA 1
ATOM 672 C C . ARG A 1 92 ? 8.676 0.230 2.231 1.00 92.50 92 ARG A C 1
ATOM 674 O O . ARG A 1 92 ? 9.591 -0.413 2.748 1.00 92.50 92 ARG A O 1
ATOM 681 N N . VAL A 1 93 ? 8.509 0.305 0.914 1.00 89.94 93 VAL A N 1
ATOM 682 C CA . VAL A 1 93 ? 9.491 -0.261 -0.020 1.00 89.94 93 VAL A CA 1
ATOM 683 C C . VAL A 1 93 ? 10.557 0.793 -0.320 1.00 89.94 93 VAL A C 1
ATOM 685 O O . VAL A 1 93 ? 10.244 1.897 -0.758 1.00 89.94 93 VAL A O 1
ATOM 688 N N . ASN A 1 94 ? 11.825 0.459 -0.096 1.00 89.38 94 ASN A N 1
ATOM 689 C CA . ASN A 1 94 ? 12.967 1.280 -0.471 1.00 89.38 94 ASN A CA 1
ATOM 690 C C . ASN A 1 94 ? 13.294 1.061 -1.953 1.00 89.38 94 ASN A C 1
ATOM 692 O O . ASN A 1 94 ? 14.153 0.256 -2.321 1.00 89.38 94 ASN A O 1
ATOM 696 N N . TRP A 1 95 ? 12.575 1.785 -2.808 1.00 86.81 95 TRP A N 1
ATOM 697 C CA . TRP A 1 95 ? 12.767 1.742 -4.256 1.00 86.81 95 TRP A CA 1
ATOM 698 C C . TRP A 1 95 ? 14.163 2.213 -4.672 1.00 86.81 95 TRP A C 1
ATOM 700 O O . TRP A 1 95 ? 14.771 1.613 -5.552 1.00 86.81 95 TRP A O 1
ATOM 710 N N . ASN A 1 96 ? 14.724 3.213 -3.987 1.00 86.19 96 ASN A N 1
ATOM 711 C CA . ASN A 1 96 ? 16.080 3.693 -4.263 1.00 86.19 96 ASN A CA 1
ATOM 712 C C . ASN A 1 96 ? 17.117 2.588 -4.062 1.00 86.19 96 ASN A C 1
ATOM 714 O O . ASN A 1 96 ? 17.977 2.397 -4.914 1.00 86.19 96 ASN A O 1
ATOM 718 N N . ALA A 1 97 ? 16.999 1.799 -2.991 1.00 87.75 97 ALA A N 1
ATOM 719 C CA . ALA A 1 97 ? 17.884 0.662 -2.773 1.00 87.75 97 ALA A CA 1
ATOM 720 C C . ALA A 1 97 ? 17.789 -0.371 -3.908 1.00 87.75 97 ALA A C 1
ATOM 722 O O . ALA A 1 97 ? 18.807 -0.962 -4.265 1.00 87.75 97 ALA A O 1
ATOM 723 N N . LEU A 1 98 ? 16.612 -0.580 -4.513 1.00 86.00 98 LEU A N 1
ATOM 724 C CA . LEU A 1 98 ? 16.485 -1.449 -5.690 1.00 86.00 98 LEU A CA 1
ATOM 725 C C . LEU A 1 98 ? 17.264 -0.900 -6.884 1.00 86.00 98 LEU A C 1
ATOM 727 O O . LEU A 1 98 ? 18.018 -1.648 -7.502 1.00 86.00 98 LEU A O 1
ATOM 731 N N . PHE A 1 99 ? 17.126 0.395 -7.172 1.00 85.81 99 PHE A N 1
ATOM 732 C CA . PHE A 1 99 ? 17.834 1.037 -8.280 1.00 85.81 99 PHE A CA 1
ATOM 733 C C . PHE A 1 99 ? 19.348 1.109 -8.058 1.00 85.81 99 PHE A C 1
ATOM 735 O O . PHE A 1 99 ? 20.110 0.927 -8.999 1.00 85.81 99 PHE A O 1
ATOM 742 N N . THR A 1 100 ? 19.801 1.351 -6.825 1.00 88.50 100 THR A N 1
ATOM 743 C CA . THR A 1 100 ? 21.229 1.511 -6.513 1.00 88.50 100 THR A CA 1
ATOM 744 C C . THR A 1 100 ? 21.968 0.179 -6.382 1.00 88.50 100 THR A C 1
ATOM 746 O O . THR A 1 100 ? 23.136 0.090 -6.751 1.00 88.50 100 THR A O 1
ATOM 749 N N . LEU A 1 101 ? 21.328 -0.859 -5.832 1.00 86.75 101 LEU A N 1
ATOM 750 C CA . LEU A 1 101 ? 21.990 -2.148 -5.590 1.00 86.75 101 LEU A CA 1
ATOM 751 C C . LEU A 1 101 ? 21.959 -3.077 -6.810 1.00 86.75 101 LEU A C 1
ATOM 753 O O . LEU A 1 101 ? 22.759 -4.014 -6.884 1.00 86.75 101 LEU A O 1
ATOM 757 N N . ALA A 1 102 ? 21.042 -2.850 -7.750 1.00 87.25 102 ALA A N 1
ATOM 758 C CA . ALA A 1 102 ? 20.992 -3.608 -8.988 1.00 87.25 102 ALA A CA 1
ATOM 759 C C . ALA A 1 102 ? 22.147 -3.197 -9.911 1.00 87.25 102 ALA A C 1
ATOM 761 O O . ALA A 1 102 ? 22.256 -2.050 -10.329 1.00 87.25 102 ALA A O 1
ATOM 762 N N . LYS A 1 103 ? 23.015 -4.159 -10.240 1.00 86.19 103 LYS A N 1
ATOM 763 C CA . LYS A 1 103 ? 24.159 -3.936 -11.141 1.00 86.19 103 LYS A CA 1
ATOM 764 C C . LYS A 1 103 ? 23.742 -3.785 -12.603 1.00 86.19 103 LYS A C 1
ATOM 766 O O . LYS A 1 103 ? 24.439 -3.137 -13.375 1.00 86.19 103 LYS A O 1
ATOM 771 N N . ASP A 1 104 ? 22.641 -4.429 -12.968 1.00 91.62 104 ASP A N 1
ATOM 772 C CA . ASP A 1 104 ? 22.073 -4.457 -14.308 1.00 91.62 104 ASP A CA 1
ATOM 773 C C . ASP A 1 104 ? 20.540 -4.594 -14.233 1.00 91.62 104 ASP A C 1
ATOM 775 O O . ASP A 1 104 ? 19.959 -4.821 -13.164 1.00 91.62 104 ASP A O 1
ATOM 779 N N . GLU A 1 105 ? 19.875 -4.453 -15.381 1.00 88.19 105 GLU A N 1
ATOM 780 C CA . GLU A 1 105 ? 18.414 -4.545 -15.481 1.00 88.19 105 GLU A CA 1
ATOM 781 C C . GLU A 1 105 ? 17.882 -5.932 -15.073 1.00 88.19 105 GLU A C 1
ATOM 783 O O . GLU A 1 105 ? 16.809 -6.045 -14.478 1.00 88.19 105 GLU A O 1
ATOM 788 N N . ALA A 1 106 ? 18.643 -7.000 -15.333 1.00 90.44 106 ALA A N 1
ATOM 789 C CA . ALA A 1 106 ? 18.237 -8.361 -14.998 1.00 90.44 106 ALA A CA 1
ATOM 790 C C . ALA A 1 106 ? 18.261 -8.613 -13.480 1.00 90.44 106 ALA A C 1
ATOM 792 O O . ALA A 1 106 ? 17.406 -9.329 -12.951 1.00 90.44 106 ALA A O 1
ATOM 793 N N . ALA A 1 107 ? 19.224 -8.029 -12.768 1.00 90.69 107 ALA A N 1
ATOM 794 C CA . ALA A 1 107 ? 19.291 -8.027 -11.316 1.00 90.69 107 ALA A CA 1
ATOM 795 C C . ALA A 1 107 ? 18.126 -7.224 -10.735 1.00 90.69 107 ALA A C 1
ATOM 797 O O . ALA A 1 107 ? 17.428 -7.735 -9.863 1.00 90.69 107 ALA A O 1
ATOM 798 N N . PHE A 1 108 ? 17.855 -6.027 -11.266 1.00 90.75 108 PHE A N 1
ATOM 799 C CA . PHE A 1 108 ? 16.709 -5.216 -10.849 1.00 90.75 108 PHE A CA 1
ATOM 800 C C . PHE A 1 108 ? 15.391 -5.993 -10.960 1.00 90.75 108 PHE A C 1
ATOM 802 O O . PHE A 1 108 ? 14.641 -6.092 -9.989 1.00 90.75 108 PHE A O 1
ATOM 809 N N . ASP A 1 109 ? 15.139 -6.613 -12.115 1.00 90.69 109 ASP A N 1
ATOM 810 C CA . ASP A 1 109 ? 13.919 -7.388 -12.350 1.00 90.69 109 ASP A CA 1
ATOM 811 C C . ASP A 1 109 ? 13.790 -8.581 -11.409 1.00 90.69 109 ASP A C 1
ATOM 813 O O . ASP A 1 109 ? 12.686 -8.917 -10.976 1.00 90.69 109 ASP A O 1
ATOM 817 N N . ARG A 1 110 ? 14.908 -9.237 -11.094 1.00 91.19 110 ARG A N 1
ATOM 818 C CA . ARG A 1 110 ? 14.933 -10.367 -10.167 1.00 91.19 110 ARG A CA 1
ATOM 819 C C . ARG A 1 110 ? 14.571 -9.929 -8.754 1.00 91.19 110 ARG A C 1
ATOM 821 O O . ARG A 1 110 ? 13.723 -10.569 -8.136 1.00 91.19 110 ARG A O 1
ATOM 828 N N . GLU A 1 111 ? 15.165 -8.841 -8.268 1.00 90.75 111 GLU A N 1
ATOM 829 C CA . GLU A 1 111 ? 14.879 -8.326 -6.926 1.00 90.75 111 GLU A CA 1
ATOM 830 C C . GLU A 1 111 ? 13.439 -7.792 -6.836 1.00 90.75 111 GLU A C 1
ATOM 832 O O . GLU A 1 111 ? 12.725 -8.136 -5.895 1.00 90.75 111 GLU A O 1
ATOM 837 N N . LEU A 1 112 ? 12.964 -7.040 -7.840 1.00 91.12 112 LEU A N 1
ATOM 838 C CA . LEU A 1 112 ? 11.588 -6.532 -7.889 1.00 91.12 112 LEU A CA 1
ATOM 839 C C . LEU A 1 112 ? 10.563 -7.672 -7.884 1.00 91.12 112 LEU A C 1
ATOM 841 O O . LEU A 1 112 ? 9.624 -7.664 -7.087 1.00 91.12 112 LEU A O 1
ATOM 845 N N . LYS A 1 113 ? 10.751 -8.683 -8.741 1.00 90.69 113 LYS A N 1
ATOM 846 C CA . LYS A 1 113 ? 9.881 -9.869 -8.767 1.00 90.69 113 LYS A CA 1
ATOM 847 C C . LYS A 1 113 ? 9.943 -10.639 -7.453 1.00 90.69 113 LYS A C 1
ATOM 849 O O . LYS A 1 113 ? 8.907 -11.099 -6.986 1.00 90.69 113 LYS A O 1
ATOM 854 N N . GLY A 1 114 ? 11.125 -10.752 -6.848 1.00 92.31 114 GLY A N 1
ATOM 855 C CA . GLY A 1 114 ? 11.309 -11.386 -5.545 1.00 92.31 114 GLY A CA 1
ATOM 856 C C . GLY A 1 114 ? 10.510 -10.691 -4.442 1.00 92.31 114 GLY A C 1
ATOM 857 O O . GLY A 1 114 ? 9.795 -11.358 -3.695 1.00 92.31 114 GLY A O 1
ATOM 858 N N . ILE A 1 115 ? 10.562 -9.357 -4.386 1.00 92.38 115 ILE A N 1
ATOM 859 C CA . ILE A 1 115 ? 9.776 -8.566 -3.431 1.00 92.38 115 ILE A CA 1
ATOM 860 C C . ILE A 1 115 ? 8.283 -8.781 -3.656 1.00 92.38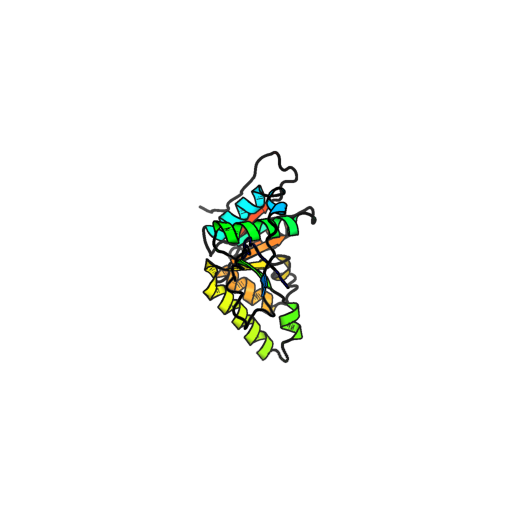 115 ILE A C 1
ATOM 862 O O . ILE A 1 115 ? 7.559 -9.056 -2.706 1.00 92.38 115 ILE A O 1
ATOM 866 N N . LEU A 1 116 ? 7.808 -8.693 -4.898 1.00 91.81 116 LEU A N 1
ATOM 867 C CA . LEU A 1 116 ? 6.383 -8.859 -5.190 1.00 91.81 116 LEU A CA 1
ATOM 868 C C . LEU A 1 116 ? 5.886 -10.266 -4.865 1.00 91.81 116 LEU A C 1
ATOM 870 O O . LEU A 1 116 ? 4.824 -10.401 -4.268 1.00 91.81 116 LEU A O 1
ATOM 874 N N . ALA A 1 117 ? 6.674 -11.296 -5.178 1.00 92.31 117 ALA A N 1
ATOM 875 C CA . ALA A 1 117 ? 6.360 -12.673 -4.813 1.00 92.31 117 ALA A CA 1
ATOM 876 C C . ALA A 1 117 ? 6.308 -12.857 -3.290 1.00 92.31 117 ALA A C 1
ATOM 878 O O . ALA A 1 117 ? 5.414 -13.526 -2.775 1.00 92.31 117 ALA A O 1
ATOM 879 N N . TYR A 1 118 ? 7.228 -12.227 -2.552 1.00 92.44 118 TYR A N 1
ATOM 880 C CA . TYR A 1 118 ? 7.191 -12.219 -1.092 1.00 92.44 118 TYR A CA 1
ATOM 881 C C . TYR A 1 118 ? 5.925 -11.540 -0.557 1.00 92.44 118 TYR A C 1
ATOM 883 O O . TYR A 1 118 ? 5.269 -12.086 0.330 1.00 92.44 118 TYR A O 1
ATOM 891 N N . LEU A 1 119 ? 5.561 -10.373 -1.094 1.00 91.75 119 LEU A N 1
ATOM 892 C CA . LEU A 1 119 ? 4.361 -9.642 -0.683 1.00 91.75 119 LEU A CA 1
ATOM 893 C C . LEU A 1 119 ? 3.081 -10.418 -1.000 1.00 91.75 119 LEU A C 1
ATOM 895 O O . LEU A 1 119 ? 2.178 -10.451 -0.170 1.00 91.75 119 LEU A O 1
ATOM 899 N N . GLU A 1 120 ? 3.020 -11.072 -2.158 1.00 91.81 120 GLU A N 1
ATOM 900 C CA . GLU A 1 120 ? 1.897 -11.921 -2.562 1.00 91.81 120 GLU A CA 1
ATOM 901 C C . GLU A 1 120 ? 1.758 -13.139 -1.642 1.00 91.81 120 GLU A C 1
ATOM 903 O O . GLU A 1 120 ? 0.674 -13.401 -1.118 1.00 91.81 120 GLU A O 1
ATOM 908 N N . ALA A 1 121 ? 2.865 -13.826 -1.344 1.00 91.50 121 ALA A N 1
ATOM 909 C CA . ALA A 1 121 ? 2.874 -14.965 -0.426 1.00 91.50 121 ALA A CA 1
ATOM 910 C C . ALA A 1 121 ? 2.483 -14.580 1.014 1.00 91.50 121 ALA A C 1
ATOM 912 O O . ALA A 1 121 ? 1.905 -15.388 1.737 1.00 91.50 121 ALA A O 1
ATOM 913 N N . ASN A 1 122 ? 2.771 -13.342 1.430 1.00 91.25 122 ASN A N 1
ATOM 914 C CA . ASN A 1 122 ? 2.508 -12.841 2.782 1.00 91.25 122 ASN A CA 1
ATOM 915 C C . ASN A 1 122 ? 1.350 -11.837 2.838 1.00 91.25 122 ASN A C 1
ATOM 917 O O . ASN A 1 122 ? 1.206 -11.106 3.814 1.00 91.25 122 ASN A O 1
ATOM 921 N N . LYS A 1 123 ? 0.485 -11.797 1.826 1.00 89.00 123 LYS A N 1
ATOM 922 C CA . LYS A 1 123 ? -0.572 -10.786 1.679 1.00 89.00 123 LYS A CA 1
ATOM 923 C C . LYS A 1 123 ? -1.568 -10.736 2.853 1.00 89.00 123 LYS A C 1
ATOM 925 O O . LYS A 1 123 ? -2.171 -9.694 3.120 1.00 89.00 123 LYS A O 1
ATOM 930 N N . ALA A 1 124 ? -1.745 -11.843 3.578 1.00 88.38 124 ALA A N 1
ATOM 931 C CA . ALA A 1 124 ? -2.578 -11.896 4.784 1.00 88.38 124 ALA A CA 1
ATOM 932 C C . ALA A 1 124 ? -1.920 -11.201 5.992 1.00 88.38 124 ALA A C 1
ATOM 934 O O . ALA A 1 124 ? -2.606 -10.568 6.788 1.00 88.38 124 ALA A O 1
ATOM 935 N N . THR A 1 125 ? -0.593 -11.273 6.101 1.00 90.50 125 THR A N 1
ATOM 936 C CA . THR A 1 125 ? 0.193 -10.815 7.261 1.00 90.50 125 THR A CA 1
ATOM 937 C C . THR A 1 125 ? 1.034 -9.576 6.967 1.00 90.50 125 THR A C 1
ATOM 939 O O . THR A 1 125 ? 1.636 -9.006 7.873 1.00 90.50 125 THR A O 1
ATOM 942 N N . THR A 1 126 ? 1.053 -9.111 5.718 1.00 90.81 126 THR A N 1
ATOM 943 C CA . THR A 1 126 ? 1.873 -7.991 5.261 1.00 90.81 126 THR A CA 1
ATOM 944 C C . THR A 1 126 ? 1.099 -7.069 4.322 1.00 90.81 126 THR A C 1
ATOM 946 O O . THR A 1 126 ? 0.343 -7.528 3.468 1.00 90.81 126 THR A O 1
ATOM 949 N N . THR A 1 127 ? 1.312 -5.764 4.480 1.00 92.81 127 THR A N 1
ATOM 950 C CA . THR A 1 127 ? 0.887 -4.696 3.567 1.00 92.81 127 THR A CA 1
ATOM 951 C C . THR A 1 127 ? 2.046 -3.747 3.333 1.00 92.81 127 THR A C 1
ATOM 953 O O . THR A 1 127 ? 2.881 -3.545 4.219 1.00 92.81 127 THR A O 1
ATOM 956 N N . ILE A 1 128 ? 2.085 -3.141 2.149 1.00 93.62 128 ILE A N 1
ATOM 957 C CA . ILE A 1 128 ? 3.039 -2.072 1.862 1.00 93.62 128 ILE A CA 1
ATOM 958 C C . ILE A 1 128 ? 2.377 -0.705 1.889 1.00 93.62 128 ILE A C 1
ATOM 960 O O . ILE A 1 128 ? 1.193 -0.554 1.604 1.00 93.62 128 ILE A O 1
ATOM 964 N N . TYR A 1 129 ? 3.170 0.298 2.207 1.00 94.38 129 TYR A N 1
ATOM 965 C CA . TYR A 1 129 ? 2.804 1.687 2.114 1.00 94.38 129 TYR A CA 1
ATOM 966 C C . TYR A 1 129 ? 3.554 2.360 0.963 1.00 94.38 129 TYR A C 1
ATOM 968 O O . TYR A 1 129 ? 4.766 2.176 0.816 1.00 94.38 129 TYR A O 1
ATOM 976 N N . LEU A 1 130 ? 2.819 3.134 0.162 1.00 91.19 130 LEU A N 1
ATOM 977 C CA . LEU A 1 130 ? 3.351 3.952 -0.924 1.00 91.19 130 LEU A CA 1
ATOM 978 C C . LEU A 1 130 ? 3.115 5.432 -0.629 1.00 91.19 130 LEU A C 1
ATOM 980 O O . LEU A 1 130 ? 1.972 5.864 -0.457 1.00 91.19 130 LEU A O 1
ATOM 984 N N . ASP A 1 131 ? 4.211 6.191 -0.622 1.00 84.81 131 ASP A N 1
ATOM 985 C CA . ASP A 1 131 ? 4.243 7.626 -0.329 1.00 84.81 131 ASP A CA 1
ATOM 986 C C . ASP A 1 131 ? 3.517 8.491 -1.361 1.00 84.81 131 ASP A C 1
ATOM 988 O O . ASP A 1 131 ? 3.304 9.662 -1.110 1.00 84.81 131 ASP A O 1
ATOM 992 N N . ASP A 1 132 ? 3.051 7.977 -2.486 1.00 86.88 132 ASP A N 1
ATOM 993 C CA . ASP A 1 132 ? 2.063 8.699 -3.289 1.00 86.88 132 ASP A CA 1
ATOM 994 C C . ASP A 1 132 ? 1.420 7.736 -4.275 1.00 86.88 132 ASP A C 1
ATOM 996 O O . ASP A 1 132 ? 2.108 6.839 -4.773 1.00 86.88 132 ASP A O 1
ATOM 1000 N N . ILE A 1 133 ? 0.148 7.935 -4.611 1.00 84.69 133 ILE A N 1
ATOM 1001 C CA . ILE A 1 133 ? -0.464 7.219 -5.735 1.00 84.69 133 ILE A CA 1
ATOM 1002 C C . ILE A 1 133 ? 0.236 7.588 -7.047 1.00 84.69 133 ILE A C 1
ATOM 1004 O O . ILE A 1 133 ? 0.506 6.706 -7.868 1.00 84.69 133 ILE A O 1
ATOM 1008 N N . ALA A 1 134 ? 0.640 8.851 -7.199 1.00 81.75 134 ALA A N 1
ATOM 1009 C CA . ALA A 1 134 ? 1.428 9.333 -8.323 1.00 81.75 134 ALA A CA 1
ATOM 1010 C C . ALA A 1 134 ? 2.702 8.498 -8.533 1.00 81.75 134 ALA A C 1
ATOM 1012 O O . ALA A 1 134 ? 3.117 8.293 -9.677 1.00 81.75 134 ALA A O 1
ATOM 1013 N N . SER A 1 135 ? 3.269 7.928 -7.456 1.00 81.94 135 SER A N 1
ATOM 1014 C CA . SER A 1 135 ? 4.481 7.099 -7.507 1.00 81.94 135 SER A CA 1
ATOM 1015 C C . SER A 1 135 ? 4.376 5.951 -8.509 1.00 81.94 135 SER A C 1
ATOM 1017 O O . SER A 1 135 ? 5.364 5.618 -9.162 1.00 81.94 135 SER A O 1
ATOM 1019 N N . PHE A 1 136 ? 3.185 5.365 -8.657 1.00 82.94 136 PHE A N 1
ATOM 1020 C CA . PHE A 1 136 ? 2.923 4.258 -9.578 1.00 82.94 136 PHE A CA 1
ATOM 1021 C C . PHE A 1 136 ? 1.829 4.575 -10.610 1.00 82.94 136 PHE A C 1
ATOM 1023 O O . PHE A 1 136 ? 1.271 3.663 -11.222 1.00 82.94 136 PHE A O 1
ATOM 1030 N N . SER A 1 137 ? 1.525 5.858 -10.811 1.00 80.06 137 SER A N 1
ATOM 1031 C CA . SER A 1 137 ? 0.468 6.297 -11.722 1.00 80.06 137 SER A CA 1
ATOM 1032 C C . SER A 1 137 ? 0.763 5.994 -13.188 1.00 80.06 137 SER A C 1
ATOM 1034 O O . SER A 1 137 ? 1.911 5.794 -13.593 1.00 80.06 137 SER A O 1
ATOM 1036 N N . SER A 1 138 ? -0.291 5.982 -14.003 1.00 69.81 138 SER A N 1
ATOM 1037 C CA . SER A 1 138 ? -0.186 5.820 -15.455 1.00 69.81 138 SER A CA 1
ATOM 1038 C C . SER A 1 138 ? 0.284 7.082 -16.181 1.00 69.81 138 SER A C 1
ATOM 1040 O O . SER A 1 138 ? 0.787 6.969 -17.294 1.00 69.81 138 SER A O 1
ATOM 1042 N N . GLU A 1 139 ? 0.106 8.265 -15.585 1.00 73.69 139 GLU A N 1
ATOM 1043 C CA . GLU A 1 139 ? 0.410 9.556 -16.219 1.00 73.69 139 GLU A CA 1
ATOM 1044 C C . GLU A 1 139 ? 1.868 9.968 -15.993 1.00 73.69 139 GLU A C 1
ATOM 1046 O O . GLU A 1 139 ? 2.600 10.204 -16.953 1.00 73.69 139 GLU A O 1
ATOM 1051 N N . THR A 1 140 ? 2.306 9.992 -14.728 1.00 71.12 140 THR A N 1
ATOM 1052 C CA . THR A 1 140 ? 3.643 10.467 -14.338 1.00 71.12 140 THR A CA 1
ATOM 1053 C C . THR A 1 140 ? 4.263 9.515 -13.311 1.00 71.12 140 THR A C 1
ATOM 1055 O O . THR A 1 140 ? 4.316 9.823 -12.119 1.00 71.12 140 THR A O 1
ATOM 1058 N N . PRO A 1 141 ? 4.715 8.324 -13.740 1.00 81.06 141 PRO A N 1
ATOM 1059 C CA . PRO A 1 141 ? 5.253 7.319 -12.832 1.00 81.06 141 PRO A CA 1
ATOM 1060 C C . PRO A 1 141 ? 6.618 7.731 -12.259 1.00 81.06 141 PRO A C 1
ATOM 1062 O O . PRO A 1 141 ? 7.640 7.600 -12.935 1.00 81.06 141 PRO A O 1
ATOM 1065 N N . VAL A 1 142 ? 6.659 8.153 -10.990 1.00 81.81 142 VAL A N 1
ATOM 1066 C CA . VAL A 1 142 ? 7.916 8.512 -10.291 1.00 81.81 142 VAL A CA 1
ATOM 1067 C C . VAL A 1 142 ? 8.850 7.306 -10.145 1.00 81.81 142 VAL A C 1
ATOM 1069 O O . VAL A 1 142 ? 10.065 7.442 -10.252 1.00 81.81 142 VAL A O 1
ATOM 1072 N N . LEU A 1 143 ? 8.293 6.106 -9.962 1.00 84.44 143 LEU A N 1
ATOM 1073 C CA . LEU A 1 143 ? 9.062 4.857 -9.883 1.00 84.44 143 LEU A CA 1
ATOM 1074 C C . LEU A 1 143 ? 9.520 4.333 -11.255 1.00 84.44 143 LEU A C 1
ATOM 1076 O O . LEU A 1 143 ? 10.160 3.285 -11.335 1.00 84.44 143 LEU A O 1
ATOM 1080 N N . GLY A 1 144 ? 9.195 5.041 -12.338 1.00 86.88 144 GLY A N 1
ATOM 1081 C CA . GLY A 1 144 ? 9.459 4.623 -13.708 1.00 86.88 144 GLY A CA 1
ATOM 1082 C C . GLY A 1 144 ? 8.377 3.698 -14.275 1.00 86.88 144 GLY A C 1
ATOM 1083 O O . GLY A 1 144 ? 7.761 2.893 -13.574 1.0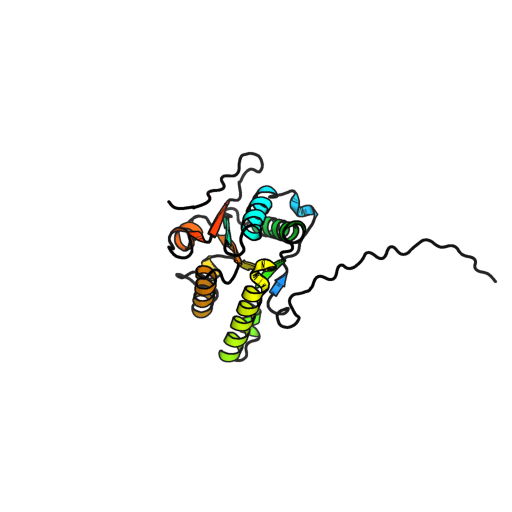0 86.88 144 GLY A O 1
ATOM 1084 N N . ALA A 1 145 ? 8.163 3.792 -15.590 1.00 87.56 145 ALA A N 1
ATOM 1085 C CA . ALA A 1 145 ? 7.044 3.149 -16.285 1.00 87.56 145 ALA A CA 1
ATOM 1086 C C . ALA A 1 145 ? 6.952 1.630 -16.048 1.00 87.56 145 ALA A C 1
ATOM 1088 O O . ALA A 1 145 ? 5.863 1.101 -15.828 1.00 87.56 145 ALA A O 1
ATOM 1089 N N . LYS A 1 146 ? 8.093 0.929 -16.047 1.00 86.69 146 LYS A N 1
ATOM 1090 C CA . LYS A 1 146 ? 8.150 -0.527 -15.852 1.00 86.69 146 LYS A CA 1
ATOM 1091 C C . LYS A 1 146 ? 7.654 -0.940 -14.463 1.00 86.69 146 LYS A C 1
ATOM 1093 O O . LYS A 1 146 ? 6.840 -1.853 -14.352 1.00 86.69 146 LYS A O 1
ATOM 1098 N N . VAL A 1 147 ? 8.104 -0.255 -13.409 1.00 89.81 147 VAL A N 1
ATOM 1099 C CA . VAL A 1 147 ? 7.700 -0.553 -12.023 1.00 89.81 147 VAL A CA 1
ATOM 1100 C C . VAL A 1 147 ? 6.219 -0.261 -11.832 1.00 89.81 147 VAL A C 1
ATOM 1102 O O . VAL A 1 147 ? 5.492 -1.098 -11.299 1.00 89.81 147 VAL A O 1
ATOM 1105 N N . SER A 1 148 ? 5.756 0.882 -12.336 1.00 89.56 148 SER A N 1
ATOM 1106 C CA . SER A 1 148 ? 4.355 1.286 -12.250 1.00 89.56 148 SER A CA 1
ATOM 1107 C C . SER A 1 148 ? 3.422 0.296 -12.936 1.00 89.56 148 SER A C 1
ATOM 1109 O O . SER A 1 148 ? 2.424 -0.102 -12.343 1.00 89.56 148 SER A O 1
ATOM 1111 N N . GLN A 1 149 ? 3.770 -0.191 -14.134 1.00 89.81 149 GLN A N 1
ATOM 1112 C CA . GLN A 1 149 ? 2.983 -1.218 -14.826 1.00 89.81 149 GLN A CA 1
ATOM 1113 C C . GLN A 1 149 ? 2.877 -2.513 -14.014 1.00 89.81 149 GLN A C 1
ATOM 1115 O O . GLN A 1 149 ? 1.796 -3.098 -13.913 1.00 89.81 149 GLN A O 1
ATOM 1120 N N . ILE A 1 150 ? 3.983 -2.956 -13.412 1.00 91.38 150 ILE A N 1
ATOM 1121 C CA . ILE A 1 150 ? 4.012 -4.175 -12.602 1.00 91.38 150 ILE A CA 1
ATOM 1122 C C . ILE A 1 150 ? 3.164 -4.004 -11.332 1.00 91.38 150 ILE A C 1
ATOM 1124 O O . ILE A 1 150 ? 2.350 -4.877 -11.019 1.00 91.38 150 ILE A O 1
ATOM 1128 N N . LEU A 1 151 ? 3.309 -2.881 -10.620 1.00 90.94 151 LEU A N 1
ATOM 1129 C CA . LEU A 1 151 ? 2.517 -2.576 -9.425 1.00 90.94 151 LEU A CA 1
ATOM 1130 C C . LEU A 1 151 ? 1.030 -2.468 -9.753 1.00 90.94 151 LEU A C 1
ATOM 1132 O O . LEU A 1 151 ? 0.210 -3.107 -9.096 1.00 90.94 151 LEU A O 1
ATOM 1136 N N . TYR A 1 152 ? 0.683 -1.731 -10.806 1.00 89.88 152 TYR A N 1
ATOM 1137 C CA . TYR A 1 152 ? -0.690 -1.586 -11.274 1.00 89.88 152 TYR A CA 1
ATOM 1138 C C . TYR A 1 152 ? -1.323 -2.949 -11.598 1.00 89.88 152 TYR A C 1
ATOM 1140 O O . TYR A 1 152 ? -2.464 -3.222 -11.209 1.00 89.88 152 TYR A O 1
ATOM 1148 N N . ALA A 1 153 ? -0.585 -3.838 -12.273 1.00 91.00 153 ALA A N 1
ATOM 1149 C CA . ALA A 1 153 ? -1.051 -5.188 -12.575 1.00 91.00 153 ALA A CA 1
ATOM 1150 C C . ALA A 1 153 ? -1.265 -6.020 -11.300 1.00 91.00 153 ALA A C 1
ATOM 1152 O O . ALA A 1 153 ? -2.317 -6.644 -11.149 1.00 91.00 153 ALA A O 1
ATOM 1153 N N . ALA A 1 154 ? -0.311 -5.993 -10.364 1.00 91.94 154 ALA A N 1
ATOM 1154 C CA . ALA A 1 154 ? -0.417 -6.701 -9.090 1.00 91.94 154 ALA A CA 1
ATOM 1155 C C . ALA A 1 154 ? -1.609 -6.205 -8.251 1.00 91.94 154 ALA A C 1
ATOM 1157 O O . ALA A 1 154 ? -2.342 -7.014 -7.682 1.00 91.94 154 ALA A O 1
ATOM 1158 N N . LEU A 1 155 ? -1.852 -4.892 -8.231 1.00 90.81 155 LEU A N 1
ATOM 1159 C CA . LEU A 1 155 ? -2.993 -4.264 -7.562 1.00 90.81 155 LEU A CA 1
ATOM 1160 C C . LEU A 1 155 ? -4.321 -4.661 -8.199 1.00 90.81 155 LEU A C 1
ATOM 1162 O O . LEU A 1 155 ? -5.219 -5.132 -7.508 1.00 90.81 155 LEU A O 1
ATOM 1166 N N . SER A 1 156 ? -4.432 -4.535 -9.523 1.00 89.69 156 SER A N 1
ATOM 1167 C CA . SER A 1 156 ? -5.643 -4.883 -10.280 1.00 89.69 156 SER A CA 1
ATOM 1168 C C . SER A 1 156 ? -6.024 -6.359 -10.128 1.00 89.69 156 SER A C 1
ATOM 1170 O O . SER A 1 156 ? -7.205 -6.709 -10.134 1.00 89.69 156 SER A O 1
ATOM 1172 N N . GLN A 1 157 ? -5.027 -7.231 -9.971 1.00 90.94 157 GLN A N 1
ATOM 1173 C CA . GLN A 1 157 ? -5.211 -8.662 -9.720 1.00 90.94 157 GLN A CA 1
ATOM 1174 C C . GLN A 1 157 ? -5.429 -8.987 -8.237 1.00 90.94 157 GLN A C 1
ATOM 1176 O O . GLN A 1 157 ? -5.760 -10.121 -7.911 1.00 90.94 157 GLN A O 1
ATOM 1181 N N . GLY A 1 158 ? -5.262 -8.018 -7.332 1.00 90.25 158 GLY A N 1
ATOM 1182 C CA . GLY A 1 158 ? -5.375 -8.239 -5.894 1.00 90.25 158 GLY A CA 1
ATOM 1183 C C . GLY A 1 158 ? -4.259 -9.112 -5.333 1.00 90.25 158 GLY A C 1
ATOM 1184 O O . GLY A 1 158 ? -4.480 -9.801 -4.347 1.00 90.25 158 GLY A O 1
ATOM 1185 N N . LYS A 1 159 ? -3.078 -9.132 -5.950 1.00 90.81 159 LYS A N 1
ATOM 1186 C CA . LYS A 1 159 ? -1.928 -9.927 -5.485 1.00 90.81 159 LYS A CA 1
ATOM 1187 C C . LYS A 1 159 ? -1.215 -9.298 -4.302 1.00 90.81 159 LYS A C 1
ATOM 1189 O O . LYS A 1 159 ? -0.666 -10.001 -3.468 1.00 90.81 159 LYS A O 1
ATOM 1194 N N . ILE A 1 160 ? -1.263 -7.977 -4.207 1.00 92.00 160 ILE A N 1
ATOM 1195 C CA . ILE A 1 160 ? -0.685 -7.216 -3.104 1.00 92.00 160 ILE A CA 1
ATOM 1196 C C . ILE A 1 160 ? -1.755 -6.325 -2.482 1.00 92.00 160 ILE A C 1
ATOM 1198 O O . ILE A 1 160 ? -2.743 -5.989 -3.136 1.00 92.00 160 ILE A O 1
ATOM 1202 N N . GLN A 1 161 ? -1.542 -5.955 -1.221 1.00 93.62 161 GLN A N 1
ATOM 1203 C CA . GLN A 1 161 ? -2.346 -4.958 -0.530 1.00 93.62 161 GLN A CA 1
ATOM 1204 C C . GLN A 1 161 ? -1.483 -3.740 -0.222 1.00 93.62 161 GLN A C 1
ATOM 1206 O O . GLN A 1 161 ? -0.364 -3.880 0.286 1.00 93.62 161 GLN A O 1
ATOM 1211 N N . ILE A 1 162 ? -2.019 -2.558 -0.513 1.00 94.19 162 ILE A N 1
ATOM 1212 C CA . ILE A 1 162 ? -1.337 -1.295 -0.273 1.00 94.19 162 ILE A CA 1
ATOM 1213 C C . ILE A 1 162 ? -2.171 -0.339 0.576 1.00 94.19 162 ILE A C 1
ATOM 1215 O O . ILE A 1 162 ? -3.402 -0.295 0.501 1.00 94.19 162 ILE A O 1
ATOM 1219 N N . LEU A 1 163 ? -1.457 0.462 1.353 1.00 94.94 163 LEU A N 1
ATOM 1220 C CA . LEU A 1 163 ? -1.909 1.742 1.868 1.00 94.94 163 LEU A CA 1
ATOM 1221 C C . LEU A 1 163 ? -1.176 2.831 1.086 1.00 94.94 163 LEU A C 1
ATOM 1223 O O . LEU A 1 163 ? 0.038 2.768 0.930 1.00 94.94 163 LEU A O 1
ATOM 1227 N N . SER A 1 164 ? -1.879 3.840 0.603 1.00 93.62 164 SER A N 1
ATOM 1228 C CA . SER A 1 164 ? -1.232 5.012 0.016 1.00 93.62 164 SER A CA 1
ATOM 1229 C C . SER A 1 164 ? -1.850 6.290 0.557 1.00 93.62 164 SER A C 1
ATOM 1231 O O . SER A 1 164 ? -2.809 6.237 1.328 1.00 93.62 164 SER A O 1
ATOM 1233 N N . ALA A 1 165 ? -1.288 7.433 0.185 1.00 91.06 165 ALA A N 1
ATOM 1234 C CA . ALA A 1 165 ? -1.971 8.702 0.362 1.00 91.06 165 ALA A CA 1
ATOM 1235 C C . ALA A 1 165 ? -1.866 9.532 -0.910 1.00 91.06 165 ALA A C 1
ATOM 1237 O O . ALA A 1 165 ? -0.951 9.325 -1.707 1.00 91.06 165 ALA A O 1
ATOM 1238 N N . ALA A 1 166 ? -2.822 10.430 -1.074 1.00 90.25 166 ALA A N 1
ATOM 1239 C CA . ALA A 1 166 ? -2.886 11.375 -2.173 1.00 90.25 166 ALA A CA 1
ATOM 1240 C C . ALA A 1 166 ? -3.730 12.580 -1.756 1.00 90.25 166 ALA A C 1
ATOM 1242 O O . ALA A 1 166 ? -4.449 12.539 -0.753 1.00 90.25 166 ALA A O 1
ATOM 1243 N N . ASP A 1 167 ? -3.682 13.633 -2.558 1.00 89.88 167 ASP A N 1
ATOM 1244 C CA . ASP A 1 167 ? -4.726 14.647 -2.559 1.00 89.88 167 ASP A CA 1
ATOM 1245 C C . ASP A 1 167 ? -6.014 14.111 -3.221 1.00 89.88 167 ASP A C 1
ATOM 1247 O O . ASP A 1 167 ? -6.023 13.084 -3.913 1.00 89.88 167 ASP A O 1
ATOM 1251 N N . ALA A 1 168 ? -7.129 14.804 -2.983 1.00 89.38 168 ALA A N 1
ATOM 1252 C CA . ALA A 1 168 ? -8.432 14.381 -3.490 1.00 89.38 168 ALA A CA 1
ATOM 1253 C C . ALA A 1 168 ? -8.486 14.317 -5.028 1.00 89.38 168 ALA A C 1
ATOM 1255 O O . ALA A 1 168 ? -9.051 13.377 -5.577 1.00 89.38 168 ALA A O 1
ATOM 1256 N N . ASP A 1 169 ? -7.887 15.283 -5.720 1.00 89.94 169 ASP A N 1
ATOM 1257 C CA . ASP A 1 169 ? -7.936 15.405 -7.179 1.00 89.94 169 ASP A CA 1
ATOM 1258 C C . ASP A 1 169 ? -7.129 14.286 -7.863 1.00 89.94 169 ASP A C 1
ATOM 1260 O O . ASP A 1 169 ? -7.613 13.628 -8.788 1.00 89.94 169 ASP A O 1
ATOM 1264 N N . THR A 1 170 ? -5.946 13.970 -7.336 1.00 89.75 170 THR A N 1
ATOM 1265 C CA . THR A 1 170 ? -5.129 12.831 -7.766 1.00 89.75 170 THR A CA 1
ATOM 1266 C C . THR A 1 170 ? -5.853 11.503 -7.549 1.00 89.75 170 THR A C 1
ATOM 1268 O O . THR A 1 170 ? -5.857 10.659 -8.449 1.00 89.75 170 THR A O 1
ATOM 1271 N N . PHE A 1 171 ? -6.518 11.308 -6.402 1.00 91.38 171 PHE A N 1
ATOM 1272 C CA . PHE A 1 171 ? -7.312 10.098 -6.165 1.00 91.38 171 PHE A CA 1
ATOM 1273 C C . PHE A 1 171 ? -8.451 9.943 -7.181 1.00 91.38 171 PHE A C 1
ATOM 1275 O O . PHE A 1 171 ? -8.621 8.858 -7.747 1.00 91.38 171 PHE A O 1
ATOM 1282 N N . GLU A 1 172 ? -9.212 11.010 -7.441 1.00 91.38 172 GLU A N 1
ATOM 1283 C CA . GLU A 1 172 ? -10.323 10.960 -8.395 1.00 91.38 172 GLU A CA 1
ATOM 1284 C C . GLU A 1 172 ? -9.830 10.624 -9.810 1.00 91.38 172 GLU A C 1
ATOM 1286 O O . GLU A 1 172 ? -10.347 9.702 -10.449 1.00 91.38 172 GLU A O 1
ATOM 1291 N N . ARG A 1 173 ? -8.780 11.311 -10.281 1.00 89.75 173 ARG A N 1
ATOM 1292 C CA . ARG A 1 173 ? -8.217 11.083 -11.620 1.00 89.75 173 ARG A CA 1
ATOM 1293 C C . ARG A 1 173 ? -7.633 9.684 -11.794 1.00 89.75 173 ARG A C 1
ATOM 1295 O O . ARG A 1 173 ? -7.879 9.052 -12.819 1.00 89.75 173 ARG A O 1
ATOM 1302 N N . GLN A 1 174 ? -6.851 9.209 -10.825 1.00 87.75 174 GLN A N 1
ATOM 1303 C CA . GLN A 1 174 ? -5.987 8.039 -11.022 1.00 87.75 174 GLN A CA 1
ATOM 1304 C C . GLN A 1 174 ? -6.554 6.738 -10.453 1.00 87.75 174 GLN A C 1
ATOM 1306 O O . GLN A 1 174 ? -6.174 5.661 -10.911 1.00 87.75 174 GLN A O 1
ATOM 1311 N N . ILE A 1 175 ? -7.462 6.809 -9.476 1.00 91.25 175 ILE A N 1
ATOM 1312 C CA . ILE A 1 175 ? -8.049 5.624 -8.838 1.00 91.25 175 ILE A CA 1
ATOM 1313 C C . ILE A 1 175 ? -9.548 5.533 -9.104 1.00 91.25 175 ILE A C 1
ATOM 1315 O O . ILE A 1 175 ? -10.004 4.503 -9.601 1.00 91.25 175 ILE A O 1
ATOM 1319 N N . ALA A 1 176 ? -10.325 6.578 -8.802 1.00 90.69 176 ALA A N 1
ATOM 1320 C CA . ALA A 1 176 ? -11.786 6.519 -8.930 1.00 90.69 176 ALA A CA 1
ATOM 1321 C C . ALA A 1 176 ? -12.241 6.423 -10.398 1.00 90.69 176 ALA A C 1
ATOM 1323 O O . ALA A 1 176 ? -13.165 5.668 -10.722 1.00 90.69 176 ALA A O 1
ATOM 1324 N N . GLY A 1 177 ? -11.548 7.132 -11.296 1.00 88.25 177 GLY A N 1
ATOM 1325 C CA . GLY A 1 177 ? -11.758 7.054 -12.743 1.00 88.25 177 GLY A CA 1
ATOM 1326 C C . GLY A 1 177 ? -11.349 5.715 -13.371 1.00 88.25 177 GLY A C 1
ATOM 1327 O O . GLY A 1 177 ? -11.815 5.372 -14.462 1.00 88.25 177 GLY A O 1
ATOM 1328 N N . ASP A 1 178 ? -10.521 4.917 -12.691 1.00 89.25 178 ASP A N 1
ATOM 1329 C CA . ASP A 1 178 ? -9.984 3.672 -13.231 1.00 89.25 178 ASP A CA 1
ATOM 1330 C C . ASP A 1 178 ? -10.901 2.472 -12.939 1.00 89.25 178 ASP A C 1
ATOM 1332 O O . ASP A 1 178 ? -11.116 2.060 -11.798 1.00 89.25 178 ASP A O 1
ATOM 1336 N N . LYS A 1 179 ? -11.413 1.832 -13.997 1.00 89.50 179 LYS A N 1
ATOM 1337 C CA . LYS A 1 179 ? -12.346 0.696 -13.883 1.00 89.50 179 LYS A CA 1
ATOM 1338 C C . LYS A 1 179 ? -11.778 -0.515 -13.133 1.00 89.50 179 LYS A C 1
ATOM 1340 O O . LYS A 1 179 ? -12.567 -1.272 -12.568 1.00 89.50 179 LYS A O 1
ATOM 1345 N N . ARG A 1 180 ? -10.461 -0.735 -13.167 1.00 89.12 180 ARG A N 1
ATOM 1346 C CA . ARG A 1 180 ? -9.783 -1.887 -12.550 1.00 89.12 180 ARG A CA 1
ATOM 1347 C C . ARG A 1 180 ? -9.420 -1.621 -11.095 1.00 89.12 180 ARG A C 1
ATOM 1349 O O . ARG A 1 180 ? -9.438 -2.556 -10.295 1.00 89.12 180 ARG A O 1
ATOM 1356 N N . LEU A 1 181 ? -9.091 -0.373 -10.763 1.00 88.69 181 LEU A N 1
ATOM 1357 C CA . LEU A 1 181 ? -8.656 -0.003 -9.417 1.00 88.69 181 LEU A CA 1
ATOM 1358 C C . LEU A 1 181 ? -9.798 0.488 -8.525 1.00 88.69 181 LEU A C 1
ATOM 1360 O O . LEU A 1 181 ? -9.787 0.172 -7.338 1.00 88.69 181 LEU A O 1
ATOM 1364 N N . ARG A 1 182 ? -10.812 1.183 -9.059 1.00 90.25 182 ARG A N 1
ATOM 1365 C CA . ARG A 1 182 ? -11.853 1.853 -8.251 1.00 90.25 182 ARG A CA 1
ATOM 1366 C C . ARG A 1 182 ? -12.538 0.967 -7.207 1.00 90.25 182 ARG A C 1
ATOM 1368 O O . ARG A 1 182 ? -12.811 1.418 -6.107 1.00 90.25 182 ARG A O 1
ATOM 1375 N N . SER A 1 183 ? -12.802 -0.304 -7.521 1.00 90.31 183 SER A N 1
ATOM 1376 C CA . SER A 1 183 ? -13.472 -1.240 -6.601 1.00 90.31 183 SER A CA 1
ATOM 1377 C C . SER A 1 183 ? -12.525 -1.870 -5.576 1.00 90.31 183 SER A C 1
ATOM 1379 O O . SER A 1 183 ? -12.968 -2.561 -4.656 1.00 90.31 183 SER A O 1
ATOM 1381 N N . ARG A 1 184 ? -11.216 -1.663 -5.748 1.00 91.12 184 ARG A N 1
ATOM 1382 C CA . ARG A 1 184 ? -10.162 -2.195 -4.887 1.00 91.12 184 ARG A CA 1
ATOM 1383 C C . ARG A 1 184 ? -9.627 -1.179 -3.899 1.00 91.12 184 ARG A C 1
ATOM 1385 O O . ARG A 1 184 ? -8.899 -1.600 -3.009 1.00 91.12 184 ARG A O 1
ATOM 1392 N N . PHE A 1 185 ? -9.930 0.104 -4.043 1.00 93.69 185 PHE A N 1
ATOM 1393 C CA . PHE A 1 185 ? -9.458 1.142 -3.135 1.00 93.69 185 PHE A CA 1
ATOM 1394 C C . PHE A 1 185 ? -10.615 1.742 -2.354 1.00 93.69 185 PHE A C 1
ATOM 1396 O O . PHE A 1 185 ? -11.641 2.111 -2.916 1.00 93.69 185 PHE A O 1
ATOM 1403 N N . GLU A 1 186 ? -10.419 1.864 -1.050 1.00 93.62 186 GLU A N 1
ATOM 1404 C CA . GLU A 1 186 ? -11.308 2.605 -0.171 1.00 93.62 186 GLU A CA 1
ATOM 1405 C C . GLU A 1 186 ? -10.666 3.955 0.159 1.00 93.62 186 GLU A C 1
ATOM 1407 O O . GLU A 1 186 ? -9.477 4.016 0.483 1.00 93.62 186 GLU A O 1
ATOM 1412 N N . LYS A 1 187 ? -11.446 5.031 0.029 1.00 93.38 187 LYS A N 1
ATOM 1413 C CA . LYS A 1 187 ? -11.037 6.408 0.324 1.00 93.38 187 LYS A CA 1
ATOM 1414 C C . LYS A 1 187 ? -11.260 6.686 1.812 1.00 93.38 187 LYS A C 1
ATOM 1416 O O . LYS A 1 187 ? -12.364 6.477 2.311 1.00 93.38 187 LYS A O 1
ATOM 1421 N N . ILE A 1 188 ? -10.235 7.166 2.513 1.00 93.12 188 ILE A N 1
ATOM 1422 C CA . ILE A 1 188 ? -10.309 7.583 3.917 1.00 93.12 188 ILE A CA 1
ATOM 1423 C C . ILE A 1 188 ? -9.830 9.024 4.002 1.00 93.12 188 ILE A C 1
ATOM 1425 O O . ILE A 1 188 ? -8.663 9.304 3.755 1.00 93.12 188 ILE A O 1
ATOM 1429 N N . GLU A 1 189 ? -10.714 9.941 4.367 1.00 89.75 189 GLU A N 1
ATOM 1430 C CA . GLU A 1 189 ? -10.379 11.361 4.451 1.00 89.75 189 GLU A CA 1
ATOM 1431 C C . GLU A 1 189 ? -9.875 11.731 5.850 1.00 89.75 189 GLU A C 1
ATOM 1433 O O . GLU A 1 189 ? -10.395 11.260 6.869 1.00 89.75 189 GLU A O 1
ATOM 1438 N N . ILE A 1 190 ? -8.853 12.590 5.909 1.00 82.69 190 ILE A N 1
ATOM 1439 C CA . ILE A 1 190 ? -8.478 13.250 7.160 1.00 82.69 190 ILE A CA 1
ATOM 1440 C C . ILE A 1 190 ? -9.502 14.351 7.416 1.00 82.69 190 ILE A C 1
ATOM 1442 O O . ILE A 1 190 ? -9.551 15.356 6.707 1.00 82.69 190 ILE A O 1
ATOM 1446 N N . ALA A 1 191 ? -10.337 14.147 8.432 1.00 69.44 191 ALA A N 1
ATOM 1447 C CA . ALA A 1 191 ? -11.238 15.184 8.900 1.00 69.44 191 ALA A CA 1
ATOM 1448 C C . ALA A 1 191 ? -10.399 16.306 9.523 1.00 69.44 191 ALA A C 1
ATOM 1450 O O . ALA A 1 191 ? -9.509 16.050 10.334 1.00 69.44 191 ALA A O 1
ATOM 1451 N N . LYS A 1 192 ? -10.677 17.552 9.128 1.00 54.66 192 LYS A N 1
ATOM 1452 C CA . LYS A 1 192 ? -10.010 18.748 9.666 1.00 54.66 192 LYS A CA 1
ATOM 1453 C C . LYS A 1 192 ? -10.355 18.998 11.144 1.00 54.66 192 LYS A C 1
ATOM 1455 O O . LYS A 1 192 ? -9.683 19.793 11.790 1.00 54.66 192 LYS A O 1
ATOM 1460 N N . ASP A 1 193 ? -11.361 18.304 11.664 1.00 50.03 193 ASP A N 1
ATOM 1461 C CA . ASP A 1 193 ? -11.868 18.438 13.021 1.00 50.03 193 ASP A CA 1
ATOM 1462 C C . ASP A 1 193 ? -12.105 17.030 13.587 1.00 50.03 193 ASP A C 1
ATOM 1464 O O . ASP A 1 193 ? -12.865 16.250 13.012 1.00 50.03 193 ASP A O 1
ATOM 1468 N N . ASP A 1 194 ? -11.425 16.671 14.676 1.00 49.59 194 ASP A N 1
ATOM 1469 C CA . ASP A 1 194 ? -11.589 15.367 15.340 1.00 49.59 194 ASP A CA 1
ATOM 1470 C C . ASP A 1 194 ? -12.944 15.256 16.085 1.00 49.59 194 ASP A C 1
ATOM 1472 O O . ASP A 1 194 ? -13.180 14.252 16.750 1.00 49.59 194 ASP A O 1
ATOM 1476 N N . ASP A 1 195 ? -13.860 16.231 15.952 1.00 41.62 195 ASP A N 1
ATOM 1477 C CA . ASP A 1 195 ? -15.118 16.278 16.718 1.00 41.62 195 ASP A CA 1
ATOM 1478 C C . ASP A 1 195 ? -16.411 15.978 15.926 1.00 41.62 195 ASP A C 1
ATOM 1480 O O . ASP A 1 195 ? -17.464 15.801 16.531 1.00 41.62 195 ASP A O 1
ATOM 1484 N N . GLN A 1 196 ? -16.405 15.858 14.590 1.00 35.19 196 GLN A N 1
ATOM 1485 C CA . GLN A 1 196 ? -17.653 15.591 13.844 1.00 35.19 196 GLN A CA 1
ATOM 1486 C C . GLN A 1 196 ? -17.475 14.583 12.698 1.00 35.19 196 GLN A C 1
ATOM 1488 O O . GLN A 1 196 ? -16.996 14.916 11.620 1.00 35.19 196 GLN A O 1
ATOM 1493 N N . GLY A 1 197 ? -17.939 13.350 12.943 1.00 39.16 197 GLY A N 1
ATOM 1494 C CA . GLY A 1 197 ? -18.511 12.420 11.958 1.00 39.16 197 GLY A CA 1
ATOM 1495 C C . GLY A 1 197 ? -17.681 12.047 10.719 1.00 39.16 197 GLY A C 1
ATOM 1496 O O . GLY A 1 197 ? -17.672 12.753 9.716 1.00 39.16 197 GLY A O 1
ATOM 1497 N N . LEU A 1 198 ? -17.107 10.839 10.723 1.00 48.25 198 LEU A N 1
ATOM 1498 C CA . LEU A 1 198 ? -16.563 10.171 9.531 1.00 48.25 198 LEU A CA 1
ATOM 1499 C C . LEU A 1 198 ? -17.599 10.067 8.393 1.00 48.25 198 LEU A C 1
ATOM 1501 O O . LEU A 1 198 ? -18.642 9.435 8.563 1.00 48.25 198 LEU A O 1
ATOM 1505 N N . SER A 1 199 ? -17.243 10.542 7.195 1.00 46.50 199 SER A N 1
ATOM 1506 C CA . SER A 1 199 ? -17.817 10.043 5.938 1.00 46.50 199 SER A CA 1
ATOM 1507 C C . SER A 1 199 ? -16.930 8.924 5.397 1.00 46.50 199 SER A C 1
ATOM 1509 O O . SER A 1 199 ? -15.887 9.161 4.796 1.00 46.50 199 SER A O 1
ATOM 1511 N N . VAL A 1 200 ? -17.323 7.677 5.651 1.00 50.34 200 VAL A N 1
ATOM 1512 C CA . VAL A 1 200 ? -16.750 6.499 4.987 1.00 50.34 200 VAL A CA 1
ATOM 1513 C C . VAL A 1 200 ? -17.580 6.197 3.745 1.00 50.34 200 VAL A C 1
ATOM 1515 O O . VAL A 1 200 ? -18.625 5.556 3.821 1.00 50.34 200 VAL A O 1
ATOM 1518 N N . THR A 1 201 ? -17.141 6.680 2.586 1.00 54.50 201 THR A N 1
ATOM 1519 C CA . THR A 1 201 ? -17.814 6.375 1.317 1.00 54.50 201 THR A CA 1
ATOM 1520 C C . THR A 1 201 ? -17.270 5.059 0.770 1.00 54.50 201 THR A C 1
ATOM 1522 O O . THR A 1 201 ? -16.304 5.032 0.008 1.00 54.50 201 THR A O 1
ATOM 1525 N N . SER A 1 202 ? -17.873 3.938 1.171 1.00 46.12 202 SER A N 1
ATOM 1526 C CA . SER A 1 202 ? -17.603 2.647 0.533 1.00 46.12 202 SER A CA 1
ATOM 1527 C C . SER A 1 202 ? -18.255 2.623 -0.854 1.00 46.12 202 SER A C 1
ATOM 1529 O O . SER A 1 202 ? -19.478 2.584 -0.975 1.00 46.12 202 SER A O 1
ATOM 1531 N N . PHE A 1 203 ? -17.447 2.605 -1.914 1.00 46.03 203 PHE A N 1
ATOM 1532 C CA . PHE A 1 203 ? -17.934 2.367 -3.272 1.00 46.03 203 PHE A CA 1
ATOM 1533 C C . PHE A 1 203 ? -18.194 0.868 -3.475 1.00 46.03 203 PHE A C 1
ATOM 1535 O O . PHE A 1 203 ? -17.298 0.096 -3.816 1.00 46.03 203 PHE A O 1
ATOM 1542 N N . LEU A 1 204 ? -19.440 0.446 -3.270 1.00 35.38 204 LEU A N 1
ATOM 1543 C CA . LEU A 1 204 ? -19.971 -0.796 -3.834 1.00 35.38 204 LEU A CA 1
ATOM 1544 C C . LEU A 1 204 ? -20.935 -0.421 -4.968 1.00 35.38 204 LEU A C 1
ATOM 1546 O O . LEU A 1 204 ? -21.897 0.299 -4.702 1.00 35.38 204 LEU A O 1
ATOM 1550 N N . PRO A 1 205 ? -20.706 -0.860 -6.217 1.00 44.53 205 PRO A N 1
ATOM 1551 C CA . PRO A 1 205 ? -21.697 -0.692 -7.271 1.00 44.53 205 PRO A CA 1
ATOM 1552 C C . PRO A 1 205 ? -22.791 -1.770 -7.176 1.00 44.53 205 PRO A C 1
ATOM 1554 O O . PRO A 1 205 ? -22.513 -2.903 -6.776 1.00 44.53 205 PRO A O 1
ATOM 1557 N N . ILE A 1 206 ? -24.011 -1.388 -7.569 1.00 45.78 206 ILE A N 1
ATOM 1558 C CA . ILE A 1 206 ? -25.063 -2.294 -8.062 1.00 45.78 206 ILE A CA 1
ATOM 1559 C C . ILE A 1 206 ? -24.710 -2.676 -9.502 1.00 45.78 206 ILE A C 1
ATOM 1561 O O . ILE A 1 206 ? -24.234 -1.773 -10.234 1.00 45.78 206 ILE A O 1
#

Radius of gyration: 20.03 Å; chains: 1; bounding box: 61×34×71 Å